Protein AF-A0A958N6Y7-F1 (afdb_monomer)

pLDDT: mean 94.94, std 5.71, range [60.53, 98.88]

Foldseek 3Di:
DDDQVLVVLPDPDDAAAFDDLVVQLVVVPDDPLAQPLCCLPVPVVSSLVSQLVRVVVPHQEDEFSCAQLFQLSCVVRVHSVCSLVSLLSSLVSNCVSCDSRHFYELEYEFSPADEPPVGDHHLVNLLVRLLVSLVSCVVSPGQAYEYEAAQDVSSVLSNLVSNCVVPLPRAYEYEYEDDLVCHGPVGHHPVNVVVSCVVSVHSHYYYDDDDDPVSRVD

Solvent-accessible surface area (backbone atoms only — not comparable to full-atom values): 12016 Å² total; per-residue (Å²): 118,65,73,61,65,76,62,61,75,67,51,92,70,90,81,47,61,46,78,62,64,68,60,56,43,37,78,73,72,52,65,89,89,55,67,74,29,50,29,34,66,78,40,42,63,64,53,44,53,55,55,44,52,32,46,75,73,60,25,48,32,42,64,24,55,23,45,62,62,34,58,66,41,26,49,77,70,74,44,50,88,44,44,64,58,23,50,53,34,15,45,52,47,37,47,64,66,36,46,63,73,31,44,32,28,38,32,39,38,61,58,86,73,49,52,55,92,84,32,90,41,45,66,68,59,55,24,51,49,38,34,55,53,47,53,52,34,60,76,70,60,48,65,28,40,29,40,39,51,32,41,48,67,70,60,49,50,36,42,52,49,30,41,48,73,77,46,68,82,60,46,32,33,44,23,32,22,39,47,92,83,61,22,20,89,71,67,45,46,61,65,61,51,51,55,53,38,60,76,66,69,50,74,41,78,54,75,35,72,79,46,57,73,75,59,77,74,110

Radius of gyration: 16.54 Å; Cα contacts (8 Å, |Δi|>4): 381; chains: 1; bounding box: 39×41×39 Å

Structure (mmCIF, N/CA/C/O backbone):
data_AF-A0A958N6Y7-F1
#
_entry.id   AF-A0A958N6Y7-F1
#
loop_
_atom_site.group_PDB
_atom_site.id
_atom_site.type_symbol
_atom_site.label_atom_id
_atom_site.label_alt_id
_atom_site.label_comp_id
_atom_site.label_asym_id
_atom_site.label_entity_id
_atom_site.label_seq_id
_atom_site.pdbx_PDB_ins_code
_atom_site.Cartn_x
_atom_site.Cartn_y
_atom_site.Cartn_z
_atom_site.occupancy
_atom_site.B_iso_or_equiv
_atom_site.auth_seq_id
_atom_site.auth_comp_id
_atom_site.auth_asym_id
_atom_site.auth_atom_id
_atom_site.pdbx_PDB_model_num
ATOM 1 N N . MET A 1 1 ? -12.122 0.519 21.619 1.00 63.69 1 MET A N 1
ATOM 2 C CA . MET A 1 1 ? -10.660 0.329 21.607 1.00 63.69 1 MET A CA 1
ATOM 3 C C . MET A 1 1 ? -10.391 -0.885 20.746 1.00 63.69 1 MET A C 1
ATOM 5 O O . MET A 1 1 ? -10.918 -1.948 21.065 1.00 63.69 1 MET A O 1
ATOM 9 N N . LYS A 1 2 ? -9.673 -0.702 19.636 1.00 81.44 2 LYS A N 1
ATOM 10 C CA . LYS A 1 2 ? -9.264 -1.794 18.750 1.00 81.44 2 LYS A CA 1
ATOM 11 C C . LYS A 1 2 ? -8.422 -2.822 19.511 1.00 81.44 2 LYS A C 1
ATOM 13 O O . LYS A 1 2 ? -7.614 -2.452 20.363 1.00 81.44 2 LYS A O 1
ATOM 18 N N . ILE A 1 3 ? -8.677 -4.103 19.259 1.00 89.31 3 ILE A N 1
ATOM 19 C CA . ILE A 1 3 ? -7.867 -5.191 19.813 1.00 89.31 3 ILE A CA 1
ATOM 20 C C . ILE A 1 3 ? -6.551 -5.302 19.028 1.00 89.31 3 ILE A C 1
ATOM 22 O O . ILE A 1 3 ? -6.301 -4.545 18.094 1.00 89.31 3 ILE A O 1
ATOM 26 N N . ASP A 1 4 ? -5.688 -6.233 19.421 1.00 92.69 4 ASP A N 1
ATOM 27 C CA . ASP A 1 4 ? -4.489 -6.546 18.646 1.00 92.69 4 ASP A CA 1
ATOM 28 C C . ASP A 1 4 ? -4.857 -7.005 17.221 1.00 92.69 4 ASP A C 1
ATOM 30 O O . ASP A 1 4 ? -5.718 -7.873 17.051 1.00 92.69 4 ASP A O 1
ATOM 34 N N . LEU A 1 5 ? -4.199 -6.434 16.204 1.00 94.69 5 LEU A N 1
ATOM 35 C CA . LEU A 1 5 ? -4.534 -6.694 14.802 1.00 94.69 5 LEU A CA 1
ATOM 36 C C . LEU A 1 5 ? -4.323 -8.165 14.423 1.00 94.69 5 LEU A C 1
ATOM 38 O O . LEU A 1 5 ? -5.157 -8.728 13.718 1.00 94.69 5 LEU A O 1
ATOM 42 N N . LYS A 1 6 ? -3.260 -8.814 14.916 1.00 93.38 6 LYS A N 1
ATOM 43 C CA . LYS A 1 6 ? -2.994 -10.228 14.603 1.00 93.38 6 LYS A CA 1
ATOM 44 C C . LYS A 1 6 ? -4.081 -11.140 15.166 1.00 93.38 6 LYS A C 1
ATOM 46 O O . LYS A 1 6 ? -4.466 -12.099 14.509 1.00 93.38 6 LYS A O 1
ATOM 51 N N . LYS A 1 7 ? -4.638 -10.813 16.335 1.00 94.19 7 LYS A N 1
ATOM 52 C CA . LYS A 1 7 ? -5.832 -11.500 16.858 1.00 94.19 7 LYS A CA 1
ATOM 53 C C . LYS A 1 7 ? -7.084 -11.189 16.046 1.00 94.19 7 LYS A C 1
ATOM 55 O O . LYS A 1 7 ? -7.888 -12.082 15.810 1.00 94.19 7 LYS A O 1
ATOM 60 N N . PHE A 1 8 ? -7.256 -9.938 15.624 1.00 95.69 8 PHE A N 1
ATOM 61 C CA . PHE A 1 8 ? -8.424 -9.516 14.855 1.00 95.69 8 PHE A CA 1
ATOM 62 C C . PHE A 1 8 ? -8.531 -10.238 13.508 1.00 95.69 8 PHE A C 1
ATOM 64 O O . PHE A 1 8 ? -9.615 -10.675 13.146 1.00 95.69 8 PHE A O 1
ATOM 71 N N . ILE A 1 9 ? -7.426 -10.418 12.782 1.00 95.62 9 ILE A N 1
ATOM 72 C CA . ILE A 1 9 ? -7.432 -11.107 11.476 1.00 95.62 9 ILE A CA 1
ATOM 73 C C . ILE A 1 9 ? -7.583 -12.632 11.568 1.00 95.62 9 ILE A C 1
ATOM 75 O O . ILE A 1 9 ? -7.777 -13.275 10.544 1.00 95.62 9 ILE A O 1
ATOM 79 N N . GLN A 1 10 ? -7.484 -13.211 12.768 1.00 94.00 10 GLN A N 1
ATOM 80 C CA . GLN A 1 10 ? -7.621 -14.653 13.011 1.00 94.00 10 GLN A CA 1
ATOM 81 C C . GLN A 1 10 ? -9.036 -15.070 13.434 1.00 94.00 10 GLN A C 1
ATOM 83 O O . GLN A 1 10 ? -9.255 -16.238 13.747 1.00 94.00 10 GLN A O 1
ATOM 88 N N . GLN A 1 11 ? -9.981 -14.132 13.504 1.00 93.19 11 GLN A N 1
ATOM 89 C CA . GLN A 1 11 ? -11.370 -14.457 13.820 1.00 93.19 11 GLN A CA 1
ATOM 90 C C . GLN A 1 11 ? -12.051 -15.208 12.665 1.00 93.19 11 GLN A C 1
ATOM 92 O O . GLN A 1 11 ? -11.652 -15.074 11.510 1.00 93.19 11 GLN A O 1
ATOM 97 N N . ASP A 1 12 ? -13.110 -15.952 12.983 1.00 92.19 12 ASP A N 1
ATOM 98 C CA . ASP A 1 12 ? -13.862 -16.734 11.992 1.00 92.19 12 ASP A CA 1
ATOM 99 C C . ASP A 1 12 ? -14.811 -15.873 11.135 1.00 92.19 12 ASP A C 1
ATOM 101 O O . ASP A 1 12 ? -15.192 -16.267 10.031 1.00 92.19 12 ASP A O 1
ATOM 105 N N . ASP A 1 13 ? -15.206 -14.697 11.635 1.00 93.56 13 ASP A N 1
ATOM 106 C CA . ASP A 1 13 ? -16.131 -13.805 10.938 1.00 93.56 13 ASP A CA 1
ATOM 107 C C . ASP A 1 13 ? -15.454 -13.090 9.751 1.00 93.56 13 ASP A C 1
ATOM 109 O O . ASP A 1 13 ? -14.338 -12.573 9.890 1.00 93.56 13 ASP A O 1
ATOM 113 N N . PRO A 1 14 ? -16.125 -12.978 8.585 1.00 93.81 14 PRO A N 1
ATOM 114 C CA . PRO A 1 14 ? -15.600 -12.225 7.453 1.00 93.81 14 PRO A CA 1
ATOM 115 C C . PRO A 1 14 ? -15.326 -10.761 7.807 1.00 93.81 14 PRO A C 1
ATOM 117 O O . PRO A 1 14 ? -16.200 -10.045 8.301 1.00 93.81 14 PRO A O 1
ATOM 120 N N . ILE A 1 15 ? -14.125 -10.290 7.472 1.00 95.44 15 ILE A N 1
ATOM 121 C CA . ILE A 1 15 ? -13.708 -8.907 7.706 1.00 95.44 15 ILE A CA 1
ATOM 122 C C . ILE A 1 15 ? -13.831 -8.106 6.411 1.00 95.44 15 ILE A C 1
ATOM 124 O O . ILE A 1 15 ? -13.299 -8.486 5.369 1.00 95.44 15 ILE A O 1
ATOM 128 N N . VAL A 1 16 ? -14.501 -6.958 6.484 1.00 95.12 16 VAL A N 1
ATOM 129 C CA . VAL A 1 16 ? -14.723 -6.077 5.332 1.00 95.12 16 VAL A CA 1
ATOM 130 C C . VAL A 1 16 ? -13.683 -4.956 5.320 1.00 95.12 16 VAL A C 1
ATOM 132 O O . VAL A 1 16 ? -13.549 -4.220 6.297 1.00 95.12 16 VAL A O 1
ATOM 135 N N . ALA A 1 17 ? -12.953 -4.802 4.216 1.00 95.38 17 ALA A N 1
ATOM 136 C CA . ALA A 1 17 ? -12.080 -3.652 3.968 1.00 95.38 17 ALA A CA 1
ATOM 137 C C . ALA A 1 17 ? -12.818 -2.540 3.196 1.00 95.38 17 ALA A C 1
ATOM 139 O O . ALA A 1 17 ? -13.904 -2.754 2.658 1.00 95.38 17 ALA A O 1
ATOM 140 N N . ASP A 1 18 ? -12.231 -1.347 3.131 1.00 95.56 18 ASP A N 1
ATOM 141 C CA . ASP A 1 18 ? -12.735 -0.253 2.301 1.00 95.56 18 ASP A CA 1
ATOM 142 C C . ASP A 1 18 ? -12.615 -0.528 0.788 1.00 95.56 18 ASP A C 1
ATOM 144 O O . ASP A 1 18 ? -11.907 -1.427 0.325 1.00 95.56 18 ASP A O 1
ATOM 148 N N . GLY A 1 19 ? -13.322 0.274 -0.010 1.00 92.81 19 GLY A N 1
ATOM 149 C CA . GLY A 1 19 ? -13.370 0.137 -1.465 1.00 92.81 19 GLY A CA 1
ATOM 150 C C . GLY A 1 19 ? -12.259 0.889 -2.206 1.00 92.81 19 GLY A C 1
ATOM 151 O O . GLY A 1 19 ? -11.161 1.119 -1.691 1.00 92.81 19 GLY A O 1
ATOM 152 N N . GLY A 1 20 ? -12.546 1.257 -3.457 1.00 91.81 20 GLY A N 1
ATOM 153 C CA . GLY A 1 20 ? -11.646 2.041 -4.300 1.00 91.81 20 GLY A CA 1
ATOM 154 C C . GLY A 1 20 ? -11.686 3.530 -3.951 1.00 91.81 20 GLY A C 1
ATOM 155 O O . GLY A 1 20 ? -12.693 4.201 -4.184 1.00 91.81 20 GLY A O 1
ATOM 156 N N . LEU A 1 21 ? -10.584 4.060 -3.413 1.00 92.56 21 LEU A N 1
ATOM 157 C CA . LEU A 1 21 ? -10.437 5.497 -3.144 1.00 92.56 21 LEU A CA 1
ATOM 158 C C . LEU A 1 21 ? -10.417 6.315 -4.439 1.00 92.56 21 LEU A C 1
ATOM 160 O O . LEU A 1 21 ? -11.157 7.284 -4.562 1.00 92.56 21 LEU A O 1
ATOM 164 N N . VAL A 1 22 ? -9.616 5.895 -5.423 1.00 91.12 22 VAL A N 1
ATOM 165 C CA . VAL A 1 22 ? -9.454 6.617 -6.698 1.00 91.12 22 VAL A CA 1
ATOM 166 C C . VAL A 1 22 ? -10.766 6.688 -7.478 1.00 91.12 22 VAL A C 1
ATOM 168 O O . VAL A 1 22 ? -11.127 7.758 -7.954 1.00 91.12 22 VAL A O 1
ATOM 171 N N . THR A 1 23 ? -11.516 5.588 -7.563 1.00 92.06 23 THR A N 1
ATOM 172 C CA . THR A 1 23 ? -12.835 5.566 -8.217 1.00 92.06 23 THR A CA 1
ATOM 173 C C . THR A 1 23 ? -13.836 6.475 -7.507 1.00 92.06 23 THR A C 1
ATOM 175 O O . THR A 1 23 ? -14.501 7.267 -8.161 1.00 92.06 23 THR A O 1
ATOM 178 N N . ALA A 1 24 ? -13.882 6.456 -6.172 1.00 95.06 24 ALA A N 1
ATOM 179 C CA . ALA A 1 24 ? -14.777 7.333 -5.415 1.00 95.06 24 ALA A CA 1
ATOM 180 C C . ALA A 1 24 ? -14.398 8.825 -5.528 1.00 95.06 24 ALA A C 1
ATOM 182 O O . ALA A 1 24 ? -15.269 9.693 -5.523 1.00 95.06 24 ALA A O 1
ATOM 183 N N . LEU A 1 25 ? -13.104 9.141 -5.639 1.00 95.19 25 LEU A N 1
ATOM 184 C CA . LEU A 1 25 ? -12.628 10.498 -5.924 1.00 95.19 25 LEU A CA 1
ATOM 185 C C . LEU A 1 25 ? -12.962 10.906 -7.365 1.00 95.19 25 LEU A C 1
ATOM 187 O O . LEU A 1 25 ? -13.358 12.046 -7.605 1.00 95.19 25 LEU A O 1
ATOM 191 N N . TYR A 1 26 ? -12.862 9.981 -8.317 1.00 94.50 26 TYR A N 1
ATOM 192 C CA . TYR A 1 26 ? -13.270 10.229 -9.695 1.00 94.50 26 TYR A CA 1
ATOM 193 C C . TYR A 1 26 ? -14.756 10.589 -9.794 1.00 94.50 26 TYR A C 1
ATOM 195 O O . TYR A 1 26 ? -15.102 11.609 -10.390 1.00 94.50 26 TYR A O 1
ATOM 203 N N . ASP A 1 27 ? -15.622 9.843 -9.106 1.00 93.38 27 ASP A N 1
ATOM 204 C CA . ASP A 1 27 ? -17.065 10.115 -9.045 1.00 93.38 27 ASP A CA 1
ATOM 205 C C . ASP A 1 27 ? -17.397 11.476 -8.404 1.00 93.38 27 ASP A C 1
ATOM 207 O O . ASP A 1 27 ? -18.450 12.059 -8.665 1.00 93.38 27 ASP A O 1
ATOM 211 N N . LYS A 1 28 ? -16.482 12.024 -7.592 1.00 91.50 28 LYS A N 1
ATOM 212 C CA . LYS A 1 28 ? -16.566 13.375 -7.011 1.00 91.50 28 LYS A CA 1
ATOM 213 C C . LYS A 1 28 ? -16.048 14.484 -7.940 1.00 91.50 28 LYS A C 1
ATOM 215 O O . LYS A 1 28 ? -16.062 15.649 -7.549 1.00 91.50 28 LYS A O 1
ATOM 220 N N . GLY A 1 29 ? -15.626 14.155 -9.162 1.00 93.12 29 GLY A N 1
ATOM 221 C CA . GLY A 1 29 ? -15.219 15.122 -10.186 1.00 93.12 29 GLY A CA 1
ATOM 222 C C . GLY A 1 29 ? -13.714 15.382 -10.277 1.00 93.12 29 GLY A C 1
ATOM 223 O O . GLY A 1 29 ? -13.311 16.370 -10.894 1.00 93.12 29 GLY A O 1
ATOM 224 N N . TYR A 1 30 ? -12.872 14.525 -9.691 1.00 92.12 30 TYR A N 1
ATOM 225 C CA . TYR A 1 30 ? -11.424 14.569 -9.914 1.00 92.12 30 TYR A CA 1
ATOM 226 C C . TYR A 1 30 ? -11.025 13.692 -11.100 1.00 92.12 30 TYR A C 1
ATOM 228 O O . TYR A 1 30 ? -11.425 12.540 -11.199 1.00 92.12 30 TYR A O 1
ATOM 236 N N . TYR A 1 31 ? -10.191 14.211 -11.995 1.00 89.44 31 TYR A N 1
ATOM 237 C CA . TYR A 1 31 ? -9.834 13.510 -13.228 1.00 89.44 31 TYR A CA 1
ATOM 238 C C . TYR A 1 31 ? -8.389 13.000 -13.211 1.00 89.44 31 TYR A C 1
ATOM 240 O O . TYR A 1 31 ? -7.545 13.458 -12.444 1.00 89.44 31 TYR A O 1
ATOM 248 N N . ILE A 1 32 ? -8.103 12.050 -14.103 1.00 85.12 32 ILE A N 1
ATOM 249 C CA . ILE A 1 32 ? -6.830 11.312 -14.210 1.00 85.12 32 ILE A CA 1
ATOM 250 C C . ILE A 1 32 ? -5.638 12.141 -14.723 1.00 85.12 32 ILE A C 1
ATOM 252 O O . ILE A 1 32 ? -4.578 11.594 -15.009 1.00 85.12 32 ILE A O 1
ATOM 256 N N . ASN A 1 33 ? -5.796 13.455 -14.879 1.00 85.06 33 ASN A N 1
ATOM 257 C CA . ASN A 1 33 ? -4.744 14.357 -15.350 1.00 85.06 33 ASN A CA 1
ATOM 258 C C . ASN A 1 33 ? -3.769 14.791 -14.239 1.00 85.06 33 ASN A C 1
ATOM 260 O O . ASN A 1 33 ? -2.860 15.572 -14.509 1.00 85.06 33 ASN A O 1
ATOM 264 N N . ARG A 1 34 ? -3.965 14.312 -13.007 1.00 84.19 34 ARG A N 1
ATOM 265 C CA . ARG A 1 34 ? -3.125 14.585 -11.835 1.00 84.19 34 ARG A CA 1
ATOM 266 C C . ARG A 1 34 ? -3.014 13.352 -10.942 1.00 84.19 34 ARG A C 1
ATOM 268 O O . ARG A 1 34 ? -3.758 12.389 -11.124 1.00 84.19 34 ARG A O 1
ATOM 275 N N . SER A 1 35 ? -2.095 13.378 -9.980 1.00 92.56 35 SER A N 1
ATOM 276 C CA . SER A 1 35 ? -2.018 12.328 -8.958 1.00 92.56 35 SER A CA 1
ATOM 277 C C . SER A 1 35 ? -3.186 12.481 -7.986 1.00 92.56 35 SER A C 1
ATOM 279 O O . SER A 1 35 ? -3.398 13.556 -7.435 1.00 92.56 35 SER A O 1
ATOM 281 N N . PHE A 1 36 ? -3.943 11.410 -7.747 1.00 95.44 36 PHE A N 1
ATOM 282 C CA . PHE A 1 36 ? -5.012 11.432 -6.739 1.00 95.44 36 PHE A CA 1
ATOM 283 C C . PHE A 1 36 ? -4.450 11.473 -5.316 1.00 95.44 36 PHE A C 1
ATOM 285 O O . PHE A 1 36 ? -5.112 11.945 -4.396 1.00 95.44 36 PHE A O 1
ATOM 292 N N . GLU A 1 37 ? -3.221 11.007 -5.122 1.00 97.31 37 GLU A N 1
ATOM 293 C CA . GLU A 1 37 ? -2.526 11.019 -3.841 1.00 97.31 37 GLU A CA 1
ATOM 294 C C . GLU A 1 37 ? -2.205 12.455 -3.389 1.00 97.31 37 GLU A C 1
ATOM 296 O O . GLU A 1 37 ? -2.268 12.757 -2.197 1.00 97.31 37 GLU A O 1
ATOM 301 N N . GLU A 1 38 ? -1.989 13.387 -4.331 1.00 96.75 38 GLU A N 1
ATOM 302 C CA . GLU A 1 38 ? -1.796 14.818 -4.037 1.00 96.75 38 GLU A CA 1
ATOM 303 C C . GLU A 1 38 ? -3.002 15.447 -3.314 1.00 96.75 38 GLU A C 1
ATOM 305 O O . GLU A 1 38 ? -2.870 16.473 -2.637 1.00 96.75 38 GLU A O 1
ATOM 310 N N . LEU A 1 39 ? -4.189 14.838 -3.429 1.00 97.31 39 LEU A N 1
ATOM 311 C CA . LEU A 1 39 ? -5.410 15.323 -2.787 1.00 97.31 39 LEU A CA 1
ATOM 312 C C . LEU A 1 39 ? -5.330 15.267 -1.272 1.00 97.31 39 LEU A C 1
ATOM 314 O O . LEU A 1 39 ? -5.935 16.097 -0.607 1.00 97.31 39 LEU A O 1
ATOM 318 N N . SER A 1 40 ? -4.519 14.373 -0.711 1.00 98.12 40 SER A N 1
ATOM 319 C CA . SER A 1 40 ? -4.293 14.344 0.734 1.00 98.12 40 SER A CA 1
ATOM 320 C C . SER A 1 40 ? -3.676 15.647 1.257 1.00 98.12 40 SER A C 1
ATOM 322 O O . SER A 1 40 ? -3.826 15.960 2.435 1.00 98.12 40 SER A O 1
ATOM 324 N N . VAL A 1 41 ? -3.010 16.420 0.391 1.00 98.12 41 VAL A N 1
ATOM 325 C CA . VAL A 1 41 ? -2.429 17.732 0.711 1.00 98.12 41 VAL A CA 1
ATOM 326 C C . VAL A 1 41 ? -3.293 18.872 0.168 1.00 98.12 41 VAL A C 1
ATOM 328 O O . VAL A 1 41 ? -3.557 19.837 0.881 1.00 98.12 41 VAL A O 1
ATOM 331 N N . THR A 1 42 ? -3.726 18.776 -1.090 1.00 96.88 42 THR A N 1
ATOM 332 C CA . THR A 1 42 ? -4.384 19.882 -1.808 1.00 96.88 42 THR A CA 1
ATOM 333 C C . THR A 1 42 ? -5.884 19.985 -1.542 1.00 96.88 42 THR A C 1
ATOM 335 O O . THR A 1 42 ? -6.423 21.089 -1.553 1.00 96.88 42 THR A O 1
ATOM 338 N N . ASP A 1 43 ? -6.554 18.862 -1.277 1.00 97.12 43 ASP A N 1
ATOM 339 C CA . ASP A 1 43 ? -7.977 18.801 -0.936 1.00 97.12 43 ASP A CA 1
ATOM 340 C C . ASP A 1 43 ? -8.263 17.673 0.079 1.00 97.12 43 ASP A C 1
ATOM 342 O O . ASP A 1 43 ? -8.913 16.662 -0.222 1.00 97.12 43 ASP A O 1
ATOM 346 N N . PRO A 1 44 ? -7.747 17.809 1.314 1.00 97.94 44 PRO A N 1
ATOM 347 C CA . PRO A 1 44 ? -7.844 16.762 2.328 1.00 97.94 44 PRO A CA 1
ATOM 348 C C . PRO A 1 44 ? -9.290 16.447 2.732 1.00 97.94 44 PRO A C 1
ATOM 350 O O . PRO A 1 44 ? -9.555 15.372 3.275 1.00 97.94 44 PRO A O 1
ATOM 353 N N . GLN A 1 45 ? -10.232 17.370 2.503 1.00 97.88 45 GLN A N 1
ATOM 354 C CA . GLN A 1 45 ? -11.643 17.146 2.813 1.00 97.88 45 GLN A CA 1
ATOM 355 C C . GLN A 1 45 ? -12.252 16.098 1.885 1.00 97.88 45 GLN A C 1
ATOM 357 O O . GLN A 1 45 ? -12.940 15.202 2.370 1.00 97.88 45 GLN A O 1
ATOM 362 N N . ALA A 1 46 ? -11.933 16.124 0.591 1.00 97.12 46 ALA A N 1
ATOM 363 C CA . ALA A 1 46 ? -12.431 15.122 -0.344 1.00 97.12 46 ALA A CA 1
ATOM 364 C C . ALA A 1 46 ? -11.972 13.699 0.003 1.00 97.12 46 ALA A C 1
ATOM 366 O O . ALA A 1 46 ? -12.789 12.776 0.046 1.00 97.12 46 ALA A O 1
ATOM 367 N N . VAL A 1 47 ? -10.683 13.525 0.318 1.00 98.00 47 VAL A N 1
ATOM 368 C CA . VAL A 1 47 ? -10.129 12.227 0.745 1.00 98.00 47 VAL A CA 1
ATOM 369 C C . VAL A 1 47 ? -10.799 11.763 2.038 1.00 98.00 47 VAL A C 1
ATOM 371 O O . VAL A 1 47 ? -11.254 10.625 2.139 1.00 98.00 47 VAL A O 1
ATOM 374 N N . ARG A 1 48 ? -10.938 12.669 3.012 1.00 98.12 48 ARG A N 1
ATOM 375 C CA . ARG A 1 48 ? -11.602 12.399 4.290 1.00 98.12 48 ARG A CA 1
ATOM 376 C C . ARG A 1 48 ? -13.054 11.970 4.117 1.00 98.12 48 ARG A C 1
ATOM 378 O O . ARG A 1 48 ? -13.491 11.059 4.813 1.00 98.12 48 ARG A O 1
ATOM 385 N N . GLU A 1 49 ? -13.813 12.619 3.241 1.00 97.88 49 GLU A N 1
ATOM 386 C CA . GLU A 1 49 ? -15.208 12.260 2.973 1.00 97.88 49 GLU A CA 1
ATOM 387 C C . GLU A 1 49 ? -15.334 10.849 2.399 1.00 97.88 49 GLU A C 1
ATOM 389 O O . GLU A 1 49 ? -16.198 10.093 2.843 1.00 97.88 49 GLU A O 1
ATOM 394 N N . VAL A 1 50 ? -14.454 10.476 1.464 1.00 97.94 50 VAL A N 1
ATOM 395 C CA . VAL A 1 50 ? -14.407 9.119 0.897 1.00 97.94 50 VAL A CA 1
ATOM 396 C C . VAL A 1 50 ? -14.036 8.090 1.967 1.00 97.94 50 VAL A C 1
ATOM 398 O O . VAL A 1 50 ? -14.727 7.090 2.129 1.00 97.94 50 VAL A O 1
ATOM 401 N N . SER A 1 51 ? -12.993 8.329 2.764 1.00 97.75 51 SER A N 1
ATOM 402 C CA . SER A 1 51 ? -12.637 7.404 3.849 1.00 97.75 51 SER A CA 1
ATOM 403 C C . SER A 1 51 ? -13.755 7.288 4.896 1.00 97.75 51 SER A C 1
ATOM 405 O O . SER A 1 51 ? -14.033 6.195 5.392 1.00 97.75 51 SER A O 1
ATOM 407 N N . LYS A 1 52 ? -14.442 8.396 5.221 1.00 97.88 52 LYS A N 1
ATOM 408 C CA . LYS A 1 52 ? -15.583 8.396 6.150 1.00 97.88 52 LYS A CA 1
ATOM 409 C C . LYS A 1 52 ? -16.760 7.596 5.611 1.00 97.88 52 LYS A C 1
ATOM 411 O O . LYS A 1 52 ? -17.411 6.918 6.403 1.00 97.88 52 LYS A O 1
ATOM 416 N N . SER A 1 53 ? -17.045 7.664 4.309 1.00 97.88 53 SER A N 1
ATOM 417 C CA . SER A 1 53 ? -18.146 6.895 3.726 1.00 97.88 53 SER A CA 1
ATOM 418 C C . SER A 1 53 ? -17.881 5.391 3.813 1.00 97.88 53 SER A C 1
ATOM 420 O O . SER A 1 53 ? -18.785 4.651 4.192 1.00 97.88 53 SER A O 1
ATOM 422 N N . TYR A 1 54 ? -16.642 4.941 3.586 1.00 98.12 54 TYR A N 1
ATOM 423 C CA . TYR A 1 54 ? -16.275 3.533 3.768 1.00 98.12 54 TYR A CA 1
ATOM 424 C C . TYR A 1 54 ? -16.345 3.081 5.227 1.00 98.12 54 TYR A C 1
ATOM 426 O O . TYR A 1 54 ? -16.904 2.021 5.508 1.00 98.12 54 TYR A O 1
ATOM 434 N N . LYS A 1 55 ? -15.865 3.900 6.172 1.00 97.19 55 LYS A N 1
ATOM 435 C CA . LYS A 1 55 ? -16.037 3.616 7.604 1.00 97.19 55 LYS A CA 1
ATOM 436 C C . LYS A 1 55 ? -17.520 3.502 7.977 1.00 97.19 55 LYS A C 1
ATOM 438 O O . LYS A 1 55 ? -17.911 2.552 8.645 1.00 97.19 55 LYS A O 1
ATOM 443 N N . ALA A 1 56 ? -18.355 4.435 7.517 1.00 97.19 56 ALA A N 1
ATOM 444 C CA . ALA A 1 56 ? -19.798 4.415 7.769 1.00 97.19 56 ALA A CA 1
ATOM 445 C C . ALA A 1 56 ? -20.504 3.205 7.131 1.00 97.19 56 ALA A C 1
ATOM 447 O O . ALA A 1 56 ? -21.521 2.753 7.651 1.00 97.19 56 ALA A O 1
ATOM 448 N N . ALA A 1 57 ? -19.956 2.661 6.041 1.00 97.44 57 ALA A N 1
ATOM 449 C CA . ALA A 1 57 ? -20.432 1.437 5.402 1.00 97.44 57 ALA A CA 1
ATOM 450 C C . ALA A 1 57 ? -20.000 0.144 6.127 1.00 97.44 57 ALA A C 1
ATOM 452 O O . ALA A 1 57 ? -20.398 -0.939 5.705 1.00 97.44 57 ALA A O 1
ATOM 453 N N . GLY A 1 58 ? -19.215 0.238 7.208 1.00 96.25 58 GLY A N 1
ATOM 454 C CA . GLY A 1 58 ? -18.798 -0.907 8.025 1.00 96.25 58 GLY A CA 1
ATOM 455 C C . GLY A 1 58 ? -17.396 -1.444 7.724 1.00 96.25 58 GLY A C 1
ATOM 456 O O . GLY A 1 58 ? -17.070 -2.549 8.155 1.00 96.25 58 GLY A O 1
ATOM 457 N N . ALA A 1 59 ? -16.556 -0.696 7.001 1.00 97.44 59 ALA A N 1
ATOM 458 C CA . ALA A 1 59 ? -15.174 -1.107 6.763 1.00 97.44 59 ALA A CA 1
ATOM 459 C C . ALA A 1 59 ? -14.384 -1.197 8.082 1.00 97.44 59 ALA A C 1
ATOM 461 O O . ALA A 1 59 ? -14.316 -0.237 8.845 1.00 97.44 59 ALA A O 1
ATOM 462 N N . SER A 1 60 ? -13.746 -2.343 8.317 1.00 97.06 60 SER A N 1
ATOM 463 C CA . SER A 1 60 ? -12.824 -2.590 9.435 1.00 97.06 60 SER A CA 1
ATOM 464 C C . SER A 1 60 ? -11.393 -2.134 9.139 1.00 97.06 60 SER A C 1
ATOM 466 O O . SER A 1 60 ? -10.603 -1.936 10.062 1.00 97.06 60 SER A O 1
ATOM 468 N N . PHE A 1 61 ? -11.069 -1.953 7.857 1.00 97.81 61 PHE A N 1
ATOM 469 C CA . PHE A 1 61 ? -9.786 -1.452 7.376 1.00 97.81 61 PHE A CA 1
ATOM 470 C C . PHE A 1 61 ? -9.990 -0.223 6.498 1.00 97.81 61 PHE A C 1
ATOM 472 O O . PHE A 1 61 ? -10.821 -0.250 5.591 1.00 97.81 61 PHE A O 1
ATOM 479 N N . LEU A 1 62 ? -9.195 0.819 6.732 1.00 98.44 62 LEU A N 1
ATOM 480 C CA . LEU A 1 62 ? -9.070 1.970 5.843 1.00 98.44 62 LEU A CA 1
ATOM 481 C C . LEU A 1 62 ? -7.674 1.992 5.225 1.00 98.44 62 LEU A C 1
ATOM 483 O O . LEU A 1 62 ? -6.666 1.971 5.934 1.00 98.44 62 LEU A O 1
ATOM 487 N N . LYS A 1 63 ? -7.611 2.075 3.900 1.00 98.44 63 LYS A N 1
ATOM 488 C CA . LYS A 1 63 ? -6.367 2.257 3.155 1.00 98.44 63 LYS A CA 1
ATOM 489 C C . LYS A 1 63 ? -5.964 3.729 3.159 1.00 98.44 63 LYS A C 1
ATOM 491 O O . LYS A 1 63 ? -6.793 4.625 2.990 1.00 98.44 63 LYS A O 1
ATOM 496 N N . THR A 1 64 ? -4.671 3.998 3.312 1.00 98.75 64 THR A N 1
ATOM 497 C CA . THR A 1 64 ? -4.125 5.334 3.048 1.00 98.75 64 THR A CA 1
ATOM 498 C C . THR A 1 64 ? -4.234 5.665 1.555 1.00 98.75 64 THR A C 1
ATOM 500 O O . THR A 1 64 ? -4.079 4.797 0.696 1.00 98.75 64 THR A O 1
ATOM 503 N N . ASN A 1 65 ? -4.466 6.938 1.220 1.00 98.44 65 ASN A N 1
ATOM 504 C CA . ASN A 1 65 ? -4.506 7.424 -0.166 1.00 98.44 65 ASN A CA 1
ATOM 505 C C . ASN A 1 65 ? -3.089 7.533 -0.772 1.00 98.44 65 ASN A C 1
ATOM 507 O O . ASN A 1 65 ? -2.595 8.623 -1.042 1.00 98.44 65 ASN A O 1
ATOM 511 N N . THR A 1 66 ? -2.395 6.398 -0.893 1.00 98.50 66 THR A N 1
ATOM 512 C CA . THR A 1 66 ? -0.953 6.340 -1.200 1.00 98.50 66 THR A CA 1
ATOM 513 C C . THR A 1 66 ? -0.584 5.280 -2.233 1.00 98.50 66 THR A C 1
ATOM 515 O O . THR A 1 66 ? 0.599 5.020 -2.434 1.00 98.50 66 THR A O 1
ATOM 518 N N . PHE A 1 67 ? -1.564 4.682 -2.918 1.00 97.38 67 PHE A N 1
ATOM 519 C CA . PHE A 1 67 ? -1.328 3.592 -3.870 1.00 97.38 67 PHE A CA 1
ATOM 520 C C . PHE A 1 67 ? -0.279 3.948 -4.942 1.00 97.38 67 PHE A C 1
ATOM 522 O O . PHE A 1 67 ? 0.645 3.166 -5.165 1.00 97.38 67 PHE A O 1
ATOM 529 N N . ASN A 1 68 ? -0.355 5.136 -5.561 1.00 96.44 68 ASN A N 1
ATOM 530 C CA . ASN A 1 68 ? 0.683 5.626 -6.480 1.00 96.44 68 ASN A CA 1
ATOM 531 C C . ASN A 1 68 ? 1.673 6.612 -5.842 1.00 96.44 68 ASN A C 1
ATOM 533 O O . ASN A 1 68 ? 2.501 7.171 -6.561 1.00 96.44 68 ASN A O 1
ATOM 537 N N . ALA A 1 69 ? 1.659 6.803 -4.518 1.00 97.69 69 ALA A N 1
ATOM 538 C CA . ALA A 1 69 ? 2.608 7.668 -3.805 1.00 97.69 69 ALA A CA 1
ATOM 539 C C . ALA A 1 69 ? 3.971 6.976 -3.609 1.00 97.69 69 ALA A C 1
ATOM 541 O O . ALA A 1 69 ? 4.542 6.945 -2.520 1.00 97.69 69 ALA A O 1
ATOM 542 N N . VAL A 1 70 ? 4.490 6.393 -4.684 1.00 97.88 70 VAL A N 1
ATOM 543 C CA . VAL A 1 70 ? 5.830 5.818 -4.791 1.00 97.88 70 VAL A CA 1
ATOM 544 C C . VAL A 1 70 ? 6.662 6.728 -5.681 1.00 97.88 70 VAL A C 1
ATOM 546 O O . VAL A 1 70 ? 6.174 7.253 -6.686 1.00 97.88 70 VAL A O 1
ATOM 549 N N . LEU A 1 71 ? 7.924 6.938 -5.310 1.00 97.31 71 LEU A N 1
ATOM 550 C CA . LEU A 1 71 ? 8.746 7.994 -5.901 1.00 97.31 71 LEU A CA 1
ATOM 551 C C . LEU A 1 71 ? 8.829 7.936 -7.444 1.00 97.31 71 LEU A C 1
ATOM 553 O O . LEU A 1 71 ? 8.624 8.981 -8.064 1.00 97.31 71 LEU A O 1
ATOM 557 N N . PRO A 1 72 ? 9.006 6.770 -8.105 1.00 97.44 72 PRO A N 1
ATOM 558 C CA . PRO A 1 72 ? 9.035 6.717 -9.570 1.00 97.44 72 PRO A CA 1
ATOM 559 C C . PRO A 1 72 ? 7.747 7.202 -10.250 1.00 97.44 72 PRO A C 1
ATOM 561 O O . PRO A 1 72 ? 7.809 7.813 -11.318 1.00 97.44 72 PRO A O 1
ATOM 564 N N . LYS A 1 73 ? 6.575 6.969 -9.645 1.00 97.00 73 LYS A N 1
ATOM 565 C CA . LYS A 1 73 ? 5.296 7.459 -10.179 1.00 97.00 73 LYS A CA 1
ATOM 566 C C . LYS A 1 73 ? 5.152 8.964 -9.964 1.00 97.00 73 LYS A C 1
ATOM 568 O O . LYS A 1 73 ? 4.831 9.672 -10.913 1.00 97.00 73 LYS A O 1
ATOM 573 N N . LEU A 1 74 ? 5.514 9.476 -8.788 1.00 96.88 74 LEU A N 1
ATOM 574 C CA . LEU A 1 74 ? 5.478 10.920 -8.521 1.00 96.88 74 LEU A CA 1
ATOM 575 C C . LEU A 1 74 ? 6.453 11.721 -9.397 1.00 96.88 74 LEU A C 1
ATOM 577 O O . LEU A 1 74 ? 6.124 12.833 -9.804 1.00 96.88 74 LEU A O 1
ATOM 581 N N . ILE A 1 75 ? 7.605 11.142 -9.766 1.00 96.38 75 ILE A N 1
ATOM 582 C CA . ILE A 1 75 ? 8.506 11.715 -10.781 1.00 96.38 75 ILE A CA 1
ATOM 583 C C . ILE A 1 75 ? 7.776 11.857 -12.123 1.00 96.38 75 ILE A C 1
ATOM 585 O O . ILE A 1 75 ? 7.808 12.929 -12.723 1.00 96.38 75 ILE A O 1
ATOM 589 N N . LYS A 1 76 ? 7.078 10.808 -12.584 1.00 93.88 76 LYS A N 1
ATOM 590 C CA . LYS A 1 76 ? 6.294 10.850 -13.834 1.00 93.88 76 LYS A CA 1
ATOM 591 C C . LYS A 1 76 ? 5.148 11.865 -13.773 1.00 93.88 76 LYS A C 1
ATOM 593 O O . LYS A 1 76 ? 4.797 12.436 -14.800 1.00 93.88 76 LYS A O 1
ATOM 598 N N . ASN A 1 77 ? 4.588 12.105 -12.587 1.00 93.75 77 ASN A N 1
ATOM 599 C CA . ASN A 1 77 ? 3.571 13.130 -12.352 1.00 93.75 77 ASN A CA 1
ATOM 600 C C . ASN A 1 77 ? 4.141 14.548 -12.154 1.00 93.75 77 ASN A C 1
ATOM 602 O O . ASN A 1 77 ? 3.360 15.489 -12.058 1.00 93.75 77 ASN A O 1
ATOM 606 N N . GLY A 1 78 ? 5.467 14.720 -12.114 1.00 95.94 78 GLY A N 1
ATOM 607 C CA . GLY A 1 78 ? 6.111 16.029 -11.981 1.00 95.94 78 GLY A CA 1
ATOM 608 C C . GLY A 1 78 ? 6.079 16.632 -10.573 1.00 95.94 78 GLY A C 1
ATOM 609 O O . GLY A 1 78 ? 6.242 17.840 -10.454 1.00 95.94 78 GLY A O 1
ATOM 610 N N . ILE A 1 79 ? 5.873 15.814 -9.533 1.00 97.00 79 ILE A N 1
ATOM 611 C CA . ILE A 1 79 ? 5.791 16.246 -8.121 1.00 97.00 79 ILE A CA 1
ATOM 612 C C . ILE A 1 79 ? 6.620 15.370 -7.148 1.00 97.00 79 ILE A C 1
ATOM 614 O O . ILE A 1 79 ? 6.136 15.007 -6.070 1.00 97.00 79 ILE A O 1
ATOM 618 N N . PRO A 1 80 ? 7.859 14.957 -7.486 1.00 97.56 80 PRO A N 1
ATOM 619 C CA . PRO A 1 80 ? 8.654 14.072 -6.626 1.00 97.56 80 PRO A CA 1
ATOM 620 C C . PRO A 1 80 ? 8.960 14.659 -5.241 1.00 97.56 80 PRO A C 1
ATOM 622 O O . PRO A 1 80 ? 9.072 13.916 -4.268 1.00 97.56 80 PRO A O 1
ATOM 625 N N . GLU A 1 81 ? 9.068 15.981 -5.127 1.00 97.94 81 GLU A N 1
ATOM 626 C CA . GLU A 1 81 ? 9.312 16.697 -3.874 1.00 97.94 81 GLU A CA 1
ATOM 627 C C . GLU A 1 81 ? 8.131 16.632 -2.896 1.00 97.94 81 GLU A C 1
ATOM 629 O O . GLU A 1 81 ? 8.314 16.854 -1.702 1.00 97.94 81 GLU A O 1
ATOM 634 N N . GLN A 1 82 ? 6.931 16.286 -3.375 1.00 98.00 82 GLN A N 1
ATOM 635 C CA . GLN A 1 82 ? 5.746 16.110 -2.532 1.00 98.00 82 GLN A CA 1
ATOM 636 C C . GLN A 1 82 ? 5.639 14.711 -1.919 1.00 98.00 82 GLN A C 1
ATOM 638 O O . GLN A 1 82 ? 4.716 14.476 -1.143 1.00 98.00 82 GLN A O 1
ATOM 643 N N . HIS A 1 83 ? 6.554 13.783 -2.232 1.00 98.56 83 HIS A N 1
ATOM 644 C CA . HIS A 1 83 ? 6.478 12.379 -1.801 1.00 98.56 83 HIS A CA 1
ATOM 645 C C . HIS A 1 83 ? 6.226 12.227 -0.299 1.00 98.56 83 HIS A C 1
ATOM 647 O O . HIS A 1 83 ? 5.239 11.610 0.100 1.00 98.56 83 HIS A O 1
ATOM 653 N N .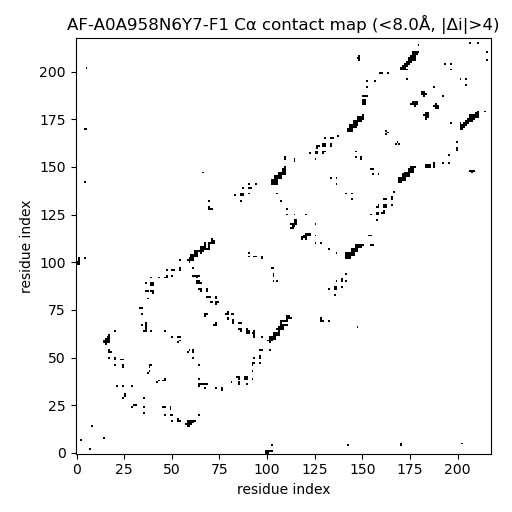 GLU A 1 84 ? 7.052 12.857 0.533 1.00 98.69 84 GLU A N 1
ATOM 654 C CA . GLU A 1 84 ? 6.901 12.775 1.986 1.00 98.69 84 GLU A CA 1
ATOM 655 C C . GLU A 1 84 ? 5.620 13.465 2.478 1.00 98.69 84 GLU A C 1
ATOM 657 O O . GLU A 1 84 ? 4.870 12.888 3.268 1.00 98.69 84 GLU A O 1
ATOM 662 N N . ASN A 1 85 ? 5.321 14.666 1.969 1.00 98.56 85 ASN A N 1
ATOM 663 C CA . ASN A 1 85 ? 4.123 15.422 2.350 1.00 98.56 85 ASN A CA 1
ATOM 664 C C . ASN A 1 85 ? 2.841 14.628 2.069 1.00 98.56 85 ASN A C 1
ATOM 666 O O . ASN A 1 85 ? 1.955 14.559 2.922 1.00 98.56 85 ASN A O 1
ATOM 670 N N . ILE A 1 86 ? 2.763 13.999 0.895 1.00 98.69 86 ILE A N 1
ATOM 671 C CA . ILE A 1 86 ? 1.633 13.172 0.469 1.00 98.69 86 ILE A CA 1
ATOM 672 C C . ILE A 1 86 ? 1.479 11.959 1.382 1.00 98.69 86 ILE A C 1
ATOM 674 O O . ILE A 1 86 ? 0.373 11.701 1.865 1.00 98.69 86 ILE A O 1
ATOM 678 N N . LEU A 1 87 ? 2.563 11.223 1.647 1.00 98.81 87 LEU A N 1
ATOM 679 C CA . LEU A 1 87 ? 2.515 10.032 2.496 1.00 98.81 87 LEU A CA 1
ATOM 680 C C . LEU A 1 87 ? 2.063 10.379 3.915 1.00 98.81 87 LEU A C 1
ATOM 682 O O . LEU A 1 87 ? 1.113 9.775 4.419 1.00 98.81 87 LEU A O 1
ATOM 686 N N . ARG A 1 88 ? 2.674 11.396 4.533 1.00 98.88 88 ARG A N 1
ATOM 687 C CA . ARG A 1 88 ? 2.327 11.824 5.894 1.00 98.88 88 ARG A CA 1
ATOM 688 C C . ARG A 1 88 ? 0.897 12.338 5.985 1.00 98.88 88 ARG A C 1
ATOM 690 O O . ARG A 1 88 ? 0.159 11.934 6.881 1.00 98.88 88 ARG A O 1
ATOM 697 N N . ALA A 1 89 ? 0.475 13.198 5.057 1.00 98.81 89 ALA A N 1
ATOM 698 C CA . ALA A 1 89 ? -0.887 13.724 5.047 1.00 98.81 89 ALA A CA 1
ATOM 699 C C . ALA A 1 89 ? -1.923 12.601 4.880 1.00 98.81 89 ALA A C 1
ATOM 701 O O . ALA A 1 89 ? -2.915 12.563 5.606 1.00 98.81 89 ALA A O 1
ATOM 702 N N . SER A 1 90 ? -1.657 11.640 3.992 1.00 98.81 90 SER A N 1
ATOM 703 C CA . SER A 1 90 ? -2.538 10.490 3.769 1.00 98.81 90 SER A CA 1
ATOM 704 C C . SER A 1 90 ? -2.657 9.594 5.001 1.00 98.81 90 SER A C 1
ATOM 706 O O . SER A 1 90 ? -3.763 9.171 5.336 1.00 98.81 90 SER A O 1
ATOM 708 N N . CYS A 1 91 ? -1.546 9.329 5.698 1.00 98.81 91 CYS A N 1
ATOM 709 C CA . CYS A 1 91 ? -1.558 8.557 6.942 1.00 98.81 91 CYS A CA 1
ATOM 710 C C . CYS A 1 91 ? -2.365 9.273 8.026 1.00 98.81 91 CYS A C 1
ATOM 712 O O . CYS A 1 91 ? -3.267 8.677 8.614 1.00 98.81 91 CYS A O 1
ATOM 714 N N . LYS A 1 92 ? -2.105 10.568 8.242 1.00 98.56 92 LYS A N 1
ATOM 715 C CA . LYS A 1 92 ? -2.817 11.382 9.239 1.00 98.56 92 LYS A CA 1
ATOM 716 C C . LYS A 1 92 ? -4.319 11.411 8.989 1.00 98.56 92 LYS A C 1
ATOM 718 O O . LYS A 1 92 ? -5.085 11.185 9.921 1.00 98.56 92 LYS A O 1
ATOM 723 N N . LEU A 1 93 ? -4.740 11.625 7.740 1.00 98.44 93 LEU A N 1
ATOM 724 C CA . LEU A 1 93 ? -6.156 11.616 7.366 1.00 98.44 93 LEU A CA 1
ATOM 725 C C . LEU A 1 93 ? -6.807 10.259 7.629 1.00 98.44 93 LEU A C 1
ATOM 727 O O . LEU A 1 93 ? -7.874 10.207 8.240 1.00 98.44 93 LEU A O 1
ATOM 731 N N . ALA A 1 94 ? -6.162 9.167 7.208 1.00 98.31 94 ALA A N 1
ATOM 732 C CA . ALA A 1 94 ? -6.686 7.826 7.432 1.00 98.31 94 ALA A CA 1
ATOM 733 C C . ALA A 1 94 ? -6.822 7.526 8.931 1.00 98.31 94 ALA A C 1
ATOM 735 O O . ALA A 1 94 ? -7.878 7.064 9.353 1.00 98.31 94 ALA A O 1
ATOM 736 N N . LYS A 1 95 ? -5.817 7.865 9.750 1.00 98.06 95 LYS A N 1
ATOM 737 C CA . LYS A 1 95 ? -5.870 7.682 11.211 1.00 98.06 95 LYS A CA 1
ATOM 738 C C . LYS A 1 95 ? -6.948 8.522 11.877 1.00 98.06 95 LYS A C 1
ATOM 740 O O . LYS A 1 95 ? -7.644 8.031 12.760 1.00 98.06 95 LYS A O 1
ATOM 745 N N . GLU A 1 96 ? -7.094 9.774 11.460 1.00 97.56 96 GLU A N 1
ATOM 746 C CA . GLU A 1 96 ? -8.110 10.668 12.010 1.00 97.56 96 GLU A CA 1
ATOM 747 C C . GLU A 1 96 ? -9.523 10.148 11.728 1.00 97.56 96 GLU A C 1
ATOM 749 O O . GLU A 1 96 ? -10.379 10.154 12.611 1.00 97.56 96 GLU A O 1
ATOM 754 N N . VAL A 1 97 ? -9.776 9.667 10.507 1.00 97.94 97 VAL A N 1
ATOM 755 C CA . VAL A 1 97 ? -11.067 9.063 10.155 1.00 97.94 97 VAL A CA 1
ATOM 756 C C . VAL A 1 97 ? -11.263 7.735 10.877 1.00 97.94 97 VAL A C 1
ATOM 758 O O . VAL A 1 97 ? -12.358 7.466 11.383 1.00 97.94 97 VAL A O 1
ATOM 761 N N . ALA A 1 98 ? -10.212 6.916 10.923 1.00 96.81 98 ALA A N 1
ATOM 762 C CA . ALA A 1 98 ? -10.257 5.600 11.522 1.00 96.81 98 ALA A CA 1
ATOM 763 C C . ALA A 1 98 ? -10.642 5.670 12.998 1.00 96.81 98 ALA A C 1
ATOM 765 O O . ALA A 1 98 ? -11.550 4.957 13.439 1.00 96.81 98 ALA A O 1
ATOM 766 N N . ASN A 1 99 ? -10.020 6.595 13.733 1.00 89.81 99 ASN A N 1
ATOM 767 C CA . ASN A 1 99 ? -10.070 6.636 15.190 1.00 89.81 99 ASN A CA 1
ATOM 768 C C . ASN A 1 99 ? -9.640 5.274 15.796 1.00 89.81 99 ASN A C 1
ATOM 770 O O . ASN A 1 99 ? -9.184 4.378 15.086 1.00 89.81 99 ASN A O 1
ATOM 774 N N . ASP A 1 100 ? -9.802 5.063 17.100 1.00 89.06 100 ASP A N 1
ATOM 775 C CA . ASP A 1 100 ? -9.501 3.773 17.753 1.00 89.06 100 ASP A CA 1
ATOM 776 C C . ASP A 1 100 ? -10.543 2.659 17.473 1.00 89.06 100 ASP A C 1
ATOM 778 O O . ASP A 1 100 ? -10.762 1.772 18.311 1.00 89.06 100 ASP A O 1
ATOM 782 N N . GLU A 1 101 ? -11.216 2.721 16.318 1.00 93.31 101 GLU A N 1
ATOM 783 C CA . GLU A 1 101 ? -12.352 1.868 15.934 1.00 93.31 101 GLU A CA 1
ATOM 784 C C . GLU A 1 101 ? -12.072 0.983 14.714 1.00 93.31 101 GLU A C 1
ATOM 786 O O . GLU A 1 101 ? -12.604 -0.121 14.647 1.00 93.31 101 GLU A O 1
ATOM 791 N N . VAL A 1 102 ? -11.248 1.439 13.766 1.00 96.44 102 VAL A N 1
ATOM 792 C CA . VAL A 1 102 ? -10.884 0.683 12.553 1.00 96.44 102 VAL A CA 1
ATOM 793 C C . VAL A 1 102 ? -9.372 0.750 12.342 1.00 96.44 102 VAL A C 1
ATOM 795 O O . VAL A 1 102 ? -8.708 1.654 12.851 1.00 96.44 102 VAL A O 1
ATOM 798 N N . TYR A 1 103 ? -8.812 -0.213 11.617 1.00 98.19 103 TYR A N 1
ATOM 799 C CA . TYR A 1 103 ? -7.370 -0.294 11.392 1.00 98.19 103 TYR A CA 1
ATOM 800 C C . TYR A 1 103 ? -6.959 0.466 10.130 1.00 98.19 103 TYR A C 1
ATOM 802 O O . TYR A 1 103 ? -7.706 0.517 9.150 1.00 98.19 103 TYR A O 1
ATOM 810 N N . VAL A 1 104 ? -5.755 1.032 10.132 1.00 98.50 104 VAL A N 1
ATOM 811 C CA . VAL A 1 104 ? -5.202 1.784 8.998 1.00 98.50 104 VAL A CA 1
ATOM 812 C C . VAL A 1 104 ? -4.110 0.990 8.295 1.00 98.50 104 VAL A C 1
ATOM 814 O O . VAL A 1 104 ? -3.119 0.605 8.913 1.00 98.50 104 VAL A O 1
ATOM 817 N N . LEU A 1 105 ? -4.270 0.803 6.984 1.00 98.69 105 LEU A N 1
ATOM 818 C CA . LEU A 1 105 ? -3.322 0.102 6.123 1.00 98.69 105 LEU A CA 1
ATOM 819 C C . LEU A 1 105 ? -2.501 1.105 5.301 1.00 98.69 105 LEU A C 1
ATOM 821 O O . LEU A 1 105 ? -3.029 1.758 4.393 1.00 98.69 105 LEU A O 1
ATOM 825 N N . GLY A 1 106 ? -1.200 1.194 5.588 1.00 98.69 106 GLY A N 1
ATOM 826 C CA . GLY A 1 106 ? -0.235 1.921 4.766 1.00 98.69 106 GLY A CA 1
ATOM 827 C C . GLY A 1 106 ? -0.111 1.251 3.402 1.00 98.69 106 GLY A C 1
ATOM 828 O O . GLY A 1 106 ? 0.483 0.182 3.283 1.00 98.69 106 GLY A O 1
ATOM 829 N N . THR A 1 107 ? -0.720 1.843 2.379 1.00 98.56 107 THR A N 1
ATOM 830 C CA . THR A 1 107 ? -0.920 1.194 1.078 1.00 98.56 107 THR A CA 1
ATOM 831 C C . THR A 1 107 ? 0.196 1.540 0.098 1.00 98.56 107 THR A C 1
ATOM 833 O O . THR A 1 107 ? 0.474 2.713 -0.155 1.00 98.56 107 THR A O 1
ATOM 836 N N . ILE A 1 108 ? 0.802 0.515 -0.491 1.00 98.62 108 ILE A N 1
ATOM 837 C CA . ILE A 1 108 ? 1.853 0.592 -1.506 1.00 98.62 108 ILE A CA 1
ATOM 838 C C . ILE A 1 108 ? 1.363 -0.159 -2.742 1.00 98.62 108 ILE A C 1
ATOM 840 O O . ILE A 1 108 ? 1.028 -1.341 -2.664 1.00 98.62 108 ILE A O 1
ATOM 844 N N . GLY A 1 109 ? 1.313 0.523 -3.884 1.00 97.75 109 GLY A N 1
ATOM 845 C CA . GLY A 1 109 ? 1.169 -0.119 -5.188 1.00 97.75 109 GLY A CA 1
ATOM 846 C C . GLY A 1 109 ? 2.527 -0.385 -5.851 1.00 97.75 109 GLY A C 1
ATOM 847 O O . GLY A 1 109 ? 3.565 0.028 -5.325 1.00 97.75 109 GLY A O 1
ATOM 848 N N . PRO A 1 110 ? 2.540 -1.003 -7.043 1.00 97.19 110 PRO A N 1
ATOM 849 C CA . PRO A 1 110 ? 3.765 -1.200 -7.816 1.00 97.19 110 PRO A CA 1
ATOM 850 C C . PRO A 1 110 ? 4.468 0.128 -8.111 1.00 97.19 110 PRO A C 1
ATOM 852 O O . PRO A 1 110 ? 3.811 1.151 -8.337 1.00 97.19 110 PRO A O 1
ATOM 855 N N . LEU A 1 111 ? 5.794 0.114 -8.206 1.00 97.19 111 LEU A N 1
ATOM 856 C CA . LEU A 1 111 ? 6.639 1.250 -8.578 1.00 97.19 111 LEU A CA 1
ATOM 857 C C . LEU A 1 111 ? 6.375 1.717 -10.015 1.00 97.19 111 LEU A C 1
ATOM 859 O O . LEU A 1 111 ? 6.613 2.877 -10.347 1.00 97.19 111 LEU A O 1
ATOM 863 N N . GLY A 1 112 ? 5.868 0.834 -10.881 1.00 93.69 112 GLY A N 1
ATOM 864 C CA . GLY A 1 112 ? 5.646 1.144 -12.297 1.00 93.69 112 GLY A CA 1
ATOM 865 C C . GLY A 1 112 ? 6.955 1.320 -13.075 1.00 93.69 112 GLY A C 1
ATOM 866 O O . GLY A 1 112 ? 7.014 2.111 -14.026 1.00 93.69 112 GLY A O 1
ATOM 867 N N . VAL A 1 113 ? 7.998 0.614 -12.640 1.00 93.81 113 VAL A N 1
ATOM 868 C CA . VAL A 1 113 ? 9.295 0.459 -13.308 1.00 93.81 113 VAL A CA 1
ATOM 869 C C . VAL A 1 113 ? 9.541 -1.026 -13.554 1.00 93.81 113 VAL A C 1
ATOM 871 O O . VAL A 1 113 ? 8.908 -1.871 -12.930 1.00 93.81 113 VAL A O 1
ATOM 874 N N . VAL A 1 114 ? 10.454 -1.347 -14.467 1.00 91.06 114 VAL A N 1
ATOM 875 C CA . VAL A 1 114 ? 10.870 -2.731 -14.707 1.00 91.06 114 VAL A CA 1
ATOM 876 C C . VAL A 1 114 ? 12.212 -2.936 -14.017 1.00 91.06 114 VAL A C 1
ATOM 878 O O . VAL A 1 114 ? 13.180 -2.240 -14.332 1.00 91.06 114 VAL A O 1
ATOM 881 N N . ILE A 1 115 ? 12.250 -3.863 -13.062 1.00 93.31 115 ILE A N 1
ATOM 882 C CA . ILE A 1 115 ? 13.456 -4.196 -12.299 1.00 93.31 115 ILE A CA 1
ATOM 883 C C . ILE A 1 115 ? 14.359 -5.119 -13.130 1.00 93.31 115 ILE A C 1
ATOM 885 O O . ILE A 1 115 ? 13.887 -5.920 -13.950 1.00 93.31 115 ILE A O 1
ATOM 889 N N . GLU A 1 116 ? 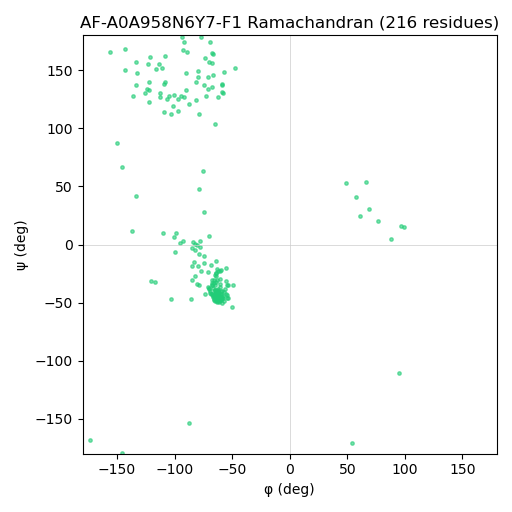15.667 -5.009 -12.921 1.00 91.12 116 GLU A N 1
ATOM 890 C CA . GLU A 1 116 ? 16.687 -5.876 -13.506 1.00 91.12 116 GLU A CA 1
ATOM 891 C C . GLU A 1 116 ? 16.354 -7.388 -13.390 1.00 91.12 116 GLU A C 1
ATOM 893 O O . GLU A 1 116 ? 15.618 -7.831 -12.501 1.00 91.12 116 GLU A O 1
ATOM 898 N N . PRO A 1 117 ? 16.841 -8.223 -14.325 1.00 88.50 117 PRO A N 1
ATOM 899 C CA . PRO A 1 117 ? 17.593 -7.859 -15.530 1.00 88.50 117 PRO A CA 1
ATOM 900 C C . PRO A 1 117 ? 16.701 -7.379 -16.691 1.00 88.50 117 PRO A C 1
ATOM 902 O O . PRO A 1 117 ? 17.215 -7.070 -17.760 1.00 88.50 117 PRO A O 1
ATOM 905 N N . LEU A 1 118 ? 15.374 -7.337 -16.515 1.00 87.62 118 LEU A N 1
ATOM 906 C CA . LEU A 1 118 ? 14.432 -6.992 -17.590 1.00 87.62 118 LEU A CA 1
ATOM 907 C C . LEU A 1 118 ? 14.330 -5.484 -17.848 1.00 87.62 118 LEU A C 1
ATOM 909 O O . LEU A 1 118 ? 13.861 -5.074 -18.909 1.00 87.62 118 LEU A O 1
ATOM 913 N N . GLY A 1 119 ? 14.756 -4.661 -16.893 1.00 90.50 119 GLY A N 1
ATOM 914 C CA . GLY A 1 119 ? 14.737 -3.212 -17.012 1.00 90.50 119 GLY A CA 1
ATOM 915 C C . GLY A 1 119 ? 15.915 -2.536 -16.315 1.00 90.50 119 GLY A C 1
ATOM 916 O O . GLY A 1 119 ? 16.790 -3.212 -15.776 1.00 90.50 119 GLY A O 1
ATOM 917 N N . PRO A 1 120 ? 15.965 -1.195 -16.375 1.00 93.25 120 PRO A N 1
ATOM 918 C CA . PRO A 1 120 ? 17.135 -0.420 -15.971 1.00 93.25 120 PRO A CA 1
ATOM 919 C C . PRO A 1 120 ? 17.221 -0.158 -14.463 1.00 93.25 120 PRO A C 1
ATOM 921 O O . PRO A 1 120 ? 18.269 0.277 -13.996 1.00 93.25 120 PRO A O 1
ATOM 924 N N . THR A 1 121 ? 16.136 -0.369 -13.713 1.00 95.94 121 THR A N 1
ATOM 925 C CA . THR A 1 121 ? 16.101 -0.132 -12.265 1.00 95.94 121 THR A CA 1
ATOM 926 C C . THR A 1 121 ? 16.706 -1.327 -11.541 1.00 95.94 121 THR A C 1
ATOM 928 O O . THR A 1 121 ? 16.243 -2.456 -11.718 1.00 95.94 121 THR A O 1
ATOM 931 N N . SER A 1 122 ? 17.725 -1.093 -10.715 1.00 96.81 122 SER A N 1
ATOM 932 C CA . SER A 1 122 ? 18.326 -2.165 -9.919 1.00 96.81 122 SER A CA 1
ATOM 933 C C . SER A 1 122 ? 17.417 -2.587 -8.763 1.00 96.81 122 SER A C 1
ATOM 935 O O . SER A 1 122 ? 16.542 -1.831 -8.327 1.00 96.81 122 SER A O 1
ATOM 937 N N . ILE A 1 123 ? 17.644 -3.786 -8.222 1.00 95.75 123 ILE A N 1
ATOM 938 C CA . ILE A 1 123 ? 16.936 -4.257 -7.024 1.00 95.75 123 ILE A CA 1
ATOM 939 C C . ILE A 1 123 ? 17.178 -3.301 -5.849 1.00 95.75 123 ILE A C 1
ATOM 941 O O . ILE A 1 123 ? 16.244 -2.982 -5.118 1.00 95.75 123 ILE A O 1
ATOM 945 N N . ASP A 1 124 ? 18.403 -2.796 -5.685 1.00 96.75 124 ASP A N 1
ATOM 9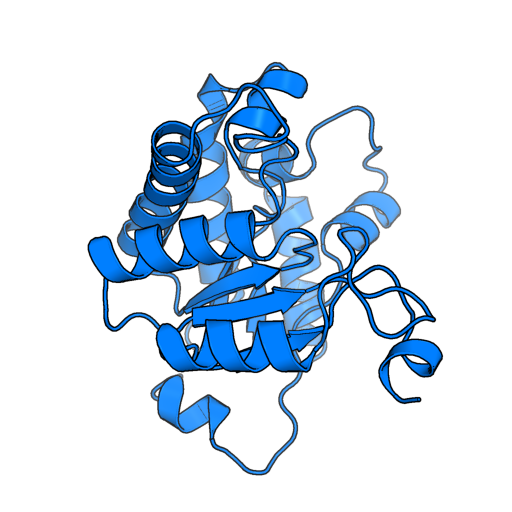46 C CA . ASP A 1 124 ? 18.742 -1.874 -4.594 1.00 96.75 124 ASP A CA 1
ATOM 947 C C . ASP A 1 124 ? 18.029 -0.522 -4.730 1.00 96.75 124 ASP A C 1
ATOM 949 O O . ASP A 1 124 ? 17.573 0.049 -3.737 1.00 96.75 124 ASP A O 1
ATOM 953 N N . GLU A 1 125 ? 17.882 -0.018 -5.957 1.00 97.25 125 GLU A N 1
ATOM 954 C CA . GLU A 1 125 ? 17.132 1.207 -6.222 1.00 97.25 125 GLU A CA 1
ATOM 955 C C . GLU A 1 125 ? 15.638 1.015 -5.912 1.00 97.25 125 GLU A C 1
ATOM 957 O O . GLU A 1 125 ? 15.044 1.821 -5.191 1.00 97.25 125 GLU A O 1
ATOM 962 N N . ALA A 1 126 ? 15.047 -0.092 -6.376 1.00 97.69 126 ALA A N 1
ATOM 963 C CA . ALA A 1 126 ? 13.668 -0.458 -6.061 1.00 97.69 126 ALA A CA 1
ATOM 964 C C . ALA A 1 126 ? 13.445 -0.634 -4.549 1.00 97.69 126 ALA A C 1
ATOM 966 O O . ALA A 1 126 ? 12.467 -0.116 -4.001 1.00 97.69 126 ALA A O 1
ATOM 967 N N . ARG A 1 127 ? 14.380 -1.292 -3.852 1.00 98.06 127 ARG A N 1
ATOM 968 C CA . ARG A 1 127 ? 14.341 -1.470 -2.395 1.00 98.06 127 ARG A CA 1
ATOM 969 C C . ARG A 1 127 ? 14.356 -0.127 -1.677 1.00 98.06 127 ARG A C 1
ATOM 971 O O . ARG A 1 127 ? 13.521 0.088 -0.804 1.00 98.06 127 ARG A O 1
ATOM 978 N N . ASN A 1 128 ? 15.227 0.801 -2.079 1.00 98.25 128 ASN A N 1
ATOM 979 C CA . ASN A 1 128 ? 15.277 2.150 -1.508 1.00 98.25 128 ASN A CA 1
ATOM 980 C C . ASN A 1 128 ? 13.943 2.897 -1.692 1.00 98.25 128 ASN A C 1
ATOM 982 O O . ASN A 1 128 ? 13.462 3.550 -0.764 1.00 98.25 128 ASN A O 1
ATOM 986 N N . TYR A 1 129 ? 13.288 2.769 -2.853 1.00 98.31 129 TYR A N 1
ATOM 987 C CA . TYR A 1 129 ? 11.962 3.361 -3.055 1.00 98.31 129 TYR A CA 1
ATOM 988 C C . TYR A 1 129 ? 10.925 2.820 -2.066 1.00 98.31 129 TYR A C 1
ATOM 990 O O . TYR A 1 129 ? 10.204 3.614 -1.460 1.00 98.31 129 TYR A O 1
ATOM 998 N N . PHE A 1 130 ? 10.882 1.504 -1.842 1.00 98.69 130 PHE A N 1
ATOM 999 C CA . PHE A 1 130 ? 9.986 0.922 -0.841 1.00 98.69 130 PHE A CA 1
ATOM 1000 C C . PHE A 1 130 ? 10.355 1.335 0.584 1.00 98.69 130 PHE A C 1
ATOM 1002 O O . PHE A 1 130 ? 9.474 1.744 1.336 1.00 98.69 130 PHE A O 1
ATOM 1009 N N . GLN A 1 131 ? 11.641 1.311 0.945 1.00 98.62 131 GLN A N 1
ATOM 1010 C CA . GLN A 1 131 ? 12.118 1.697 2.276 1.00 98.62 131 GLN A CA 1
ATOM 1011 C C . GLN A 1 131 ? 11.681 3.120 2.657 1.00 98.62 131 GLN A C 1
ATOM 1013 O O . GLN A 1 131 ? 11.277 3.348 3.795 1.00 98.62 131 GLN A O 1
ATOM 1018 N N . LYS A 1 132 ? 11.681 4.075 1.716 1.00 98.38 132 LYS A N 1
ATOM 1019 C CA . LYS A 1 132 ? 11.176 5.439 1.968 1.00 98.38 132 LYS A CA 1
ATOM 1020 C C . LYS A 1 132 ? 9.701 5.455 2.373 1.00 98.38 132 LYS A C 1
ATOM 1022 O O . LYS A 1 132 ? 9.352 6.111 3.351 1.00 98.38 132 LYS A O 1
ATOM 1027 N N . ASN A 1 133 ? 8.848 4.727 1.650 1.00 98.62 133 ASN A N 1
ATOM 1028 C CA . ASN A 1 133 ? 7.428 4.605 1.987 1.00 98.62 133 ASN A CA 1
ATOM 1029 C C . ASN A 1 133 ? 7.236 3.924 3.349 1.00 98.62 133 ASN A C 1
ATOM 1031 O O . ASN A 1 133 ? 6.498 4.430 4.192 1.00 98.62 133 ASN A O 1
ATOM 1035 N N . VAL A 1 134 ? 7.932 2.805 3.567 1.00 98.75 134 VAL A N 1
ATOM 1036 C CA . VAL A 1 134 ? 7.852 2.015 4.801 1.00 98.75 134 VAL A CA 1
ATOM 1037 C C . VAL A 1 134 ? 8.243 2.855 6.015 1.00 98.75 134 VAL A C 1
ATOM 1039 O O . VAL A 1 134 ? 7.469 2.911 6.963 1.00 98.75 134 VAL A O 1
ATOM 1042 N N . ASN A 1 135 ? 9.379 3.558 5.981 1.00 98.69 135 ASN A N 1
ATOM 1043 C CA . ASN A 1 135 ? 9.826 4.398 7.098 1.00 98.69 135 ASN A CA 1
ATOM 1044 C C . ASN A 1 135 ? 8.758 5.420 7.512 1.00 98.69 135 ASN A C 1
ATOM 1046 O O . ASN A 1 135 ? 8.422 5.516 8.690 1.00 98.69 135 ASN A O 1
ATOM 1050 N N . ILE A 1 136 ? 8.151 6.117 6.546 1.00 98.75 136 ILE A N 1
ATOM 1051 C CA . ILE A 1 136 ? 7.102 7.104 6.835 1.00 98.75 136 ILE A CA 1
ATOM 1052 C C . ILE A 1 136 ? 5.858 6.431 7.430 1.00 98.75 136 ILE A C 1
ATOM 1054 O O . ILE A 1 136 ? 5.255 6.962 8.358 1.00 98.75 136 ILE A O 1
ATOM 1058 N N . PHE A 1 137 ? 5.472 5.253 6.943 1.00 98.81 137 PHE A N 1
ATOM 1059 C CA . PHE A 1 137 ? 4.341 4.510 7.501 1.00 98.81 137 PHE A CA 1
ATOM 1060 C C . PHE A 1 137 ? 4.570 4.070 8.948 1.00 98.81 137 PHE A C 1
ATOM 1062 O O . PHE A 1 137 ? 3.650 4.183 9.762 1.00 98.81 137 PHE A O 1
ATOM 1069 N N . ILE A 1 138 ? 5.786 3.627 9.281 1.00 98.44 138 ILE A N 1
ATOM 1070 C CA . ILE A 1 138 ? 6.166 3.306 10.661 1.00 98.44 138 ILE A CA 1
ATOM 1071 C C . ILE A 1 138 ? 6.108 4.562 11.537 1.00 98.44 138 ILE A C 1
ATOM 1073 O O . ILE A 1 138 ? 5.492 4.538 12.600 1.00 98.44 138 ILE A O 1
ATOM 1077 N N . GLU A 1 139 ? 6.690 5.673 11.084 1.00 98.44 139 GLU A N 1
ATOM 1078 C CA . GLU A 1 139 ? 6.707 6.939 11.829 1.00 98.44 139 GLU A CA 1
ATOM 1079 C C . GLU A 1 139 ? 5.305 7.515 12.076 1.00 98.44 139 GLU A C 1
ATOM 1081 O O . GLU A 1 139 ? 5.019 8.016 13.163 1.00 98.44 139 GLU A O 1
ATOM 1086 N N . GLU A 1 140 ? 4.410 7.436 11.089 1.00 98.50 140 GLU A N 1
ATOM 1087 C CA . GLU A 1 140 ? 3.022 7.899 11.220 1.00 98.50 140 GLU A CA 1
ATOM 1088 C C . GLU A 1 140 ? 2.130 6.888 11.973 1.00 98.50 140 GLU A C 1
ATOM 1090 O O . GLU A 1 140 ? 0.988 7.194 12.351 1.00 98.50 140 GLU A O 1
ATOM 1095 N N . GLY A 1 141 ? 2.657 5.692 12.251 1.00 97.38 141 GLY A N 1
ATOM 1096 C CA . GLY A 1 141 ? 2.026 4.655 13.058 1.00 97.38 141 GLY A CA 1
ATOM 1097 C C . GLY A 1 141 ? 0.774 4.077 12.408 1.00 97.38 141 GLY A C 1
ATOM 1098 O O . GLY A 1 141 ? -0.296 4.117 13.025 1.00 97.38 141 G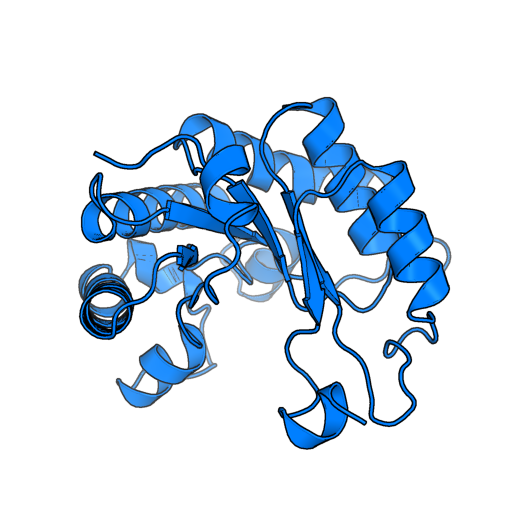LY A O 1
ATOM 1099 N N . VAL A 1 142 ? 0.893 3.603 11.162 1.00 98.44 142 VAL A N 1
ATOM 1100 C CA . VAL A 1 142 ? -0.125 2.739 10.536 1.00 98.44 142 VAL A CA 1
ATOM 1101 C C . VAL A 1 142 ? -0.175 1.379 11.242 1.00 98.44 142 VAL A C 1
ATOM 1103 O O . VAL A 1 142 ? 0.804 0.958 11.853 1.00 98.44 142 VAL A O 1
ATOM 1106 N N . ASP A 1 143 ? -1.305 0.678 11.156 1.00 98.31 143 ASP A N 1
ATOM 1107 C CA . ASP A 1 143 ? -1.491 -0.604 11.848 1.00 98.31 143 ASP A CA 1
ATOM 1108 C C . ASP A 1 143 ? -0.893 -1.790 11.076 1.00 98.31 143 ASP A C 1
ATOM 1110 O O . ASP A 1 143 ? -0.513 -2.794 11.677 1.00 98.31 143 ASP A O 1
ATOM 1114 N N . ALA A 1 144 ? -0.806 -1.678 9.749 1.00 98.50 144 ALA A N 1
ATOM 1115 C CA . ALA A 1 144 ? -0.168 -2.659 8.877 1.00 98.50 144 ALA A CA 1
ATOM 1116 C C . ALA A 1 144 ? 0.292 -2.016 7.564 1.00 98.50 144 ALA A C 1
ATOM 1118 O O . ALA A 1 144 ? -0.158 -0.926 7.196 1.00 98.50 144 ALA A O 1
ATOM 1119 N N . ILE A 1 145 ? 1.145 -2.725 6.826 1.00 98.81 145 ILE A N 1
ATOM 1120 C CA . ILE A 1 145 ? 1.564 -2.347 5.473 1.00 98.81 145 ILE A CA 1
ATOM 1121 C C . ILE A 1 145 ? 0.855 -3.247 4.468 1.00 98.81 145 ILE A C 1
ATOM 1123 O O . ILE A 1 145 ? 0.914 -4.468 4.572 1.00 98.81 145 ILE A O 1
ATOM 1127 N N . LEU A 1 146 ? 0.201 -2.638 3.484 1.00 98.75 146 LEU A N 1
ATOM 1128 C CA . LEU A 1 146 ? -0.478 -3.326 2.395 1.00 98.75 146 LEU A CA 1
ATOM 1129 C C . LEU A 1 146 ? 0.289 -3.112 1.091 1.00 98.75 146 LEU A C 1
ATOM 1131 O O . LEU A 1 146 ? 0.304 -2.005 0.559 1.00 98.75 146 LEU A O 1
ATOM 1135 N N . PHE A 1 147 ? 0.843 -4.183 0.534 1.00 98.69 147 PHE A N 1
ATOM 1136 C CA . PHE A 1 147 ? 1.224 -4.248 -0.874 1.00 98.69 147 PHE A CA 1
ATOM 1137 C C . PHE A 1 147 ? 0.018 -4.720 -1.677 1.00 98.69 147 PHE A C 1
ATOM 1139 O O . PHE A 1 147 ? -0.503 -5.800 -1.411 1.00 98.69 147 PHE A O 1
ATOM 1146 N N . THR A 1 148 ? -0.454 -3.931 -2.639 1.00 96.69 148 THR A N 1
ATOM 1147 C CA . THR A 1 148 ? -1.658 -4.282 -3.404 1.00 96.69 148 THR A CA 1
ATOM 1148 C C . THR A 1 148 ? -1.475 -4.106 -4.903 1.00 96.69 148 THR A C 1
ATOM 1150 O O . THR A 1 148 ? -0.730 -3.234 -5.348 1.00 96.69 148 THR A O 1
ATOM 1153 N N . SER A 1 149 ? -2.155 -4.953 -5.676 1.00 94.31 149 SER A N 1
ATOM 1154 C CA . SER A 1 149 ? -2.133 -4.977 -7.141 1.00 94.31 149 SER A CA 1
ATOM 1155 C C . SER A 1 149 ? -0.729 -5.155 -7.733 1.00 94.31 149 SER A C 1
ATOM 1157 O O . SER A 1 149 ? -0.376 -4.496 -8.709 1.00 94.31 149 SER A O 1
ATOM 1159 N N . PHE A 1 150 ? 0.095 -6.023 -7.135 1.00 97.19 150 PHE A N 1
ATOM 1160 C CA . PHE A 1 150 ? 1.401 -6.390 -7.694 1.00 97.19 150 PHE A CA 1
ATOM 1161 C C . PHE A 1 150 ? 1.271 -7.427 -8.806 1.00 97.19 150 PHE A C 1
ATOM 1163 O O . PHE A 1 150 ? 0.440 -8.327 -8.733 1.00 97.19 150 PHE A O 1
ATOM 1170 N N . HIS A 1 151 ? 2.123 -7.321 -9.825 1.00 94.56 151 HIS A N 1
ATOM 1171 C CA . HIS A 1 151 ? 2.136 -8.263 -10.947 1.00 94.56 151 HIS A CA 1
ATOM 1172 C C . HIS A 1 151 ? 3.480 -8.980 -11.119 1.00 94.56 151 HIS A C 1
ATOM 1174 O O . HIS A 1 151 ? 3.493 -10.132 -11.543 1.00 94.56 151 HIS A O 1
ATOM 1180 N N . ASP A 1 152 ? 4.598 -8.337 -10.770 1.00 95.44 152 ASP A N 1
ATOM 1181 C CA . ASP A 1 152 ? 5.921 -8.967 -10.729 1.00 95.44 152 ASP A CA 1
ATOM 1182 C C . ASP A 1 152 ? 6.234 -9.395 -9.286 1.00 95.44 152 ASP A C 1
ATOM 1184 O O . ASP A 1 152 ? 6.376 -8.556 -8.391 1.00 95.44 152 ASP A O 1
ATOM 1188 N N . LEU A 1 153 ? 6.352 -10.706 -9.046 1.00 96.25 153 LEU A N 1
ATOM 1189 C CA . LEU A 1 153 ? 6.674 -11.232 -7.715 1.00 96.25 153 LEU A CA 1
ATOM 1190 C C . LEU A 1 153 ? 8.062 -10.804 -7.225 1.00 96.25 153 LEU A C 1
ATOM 1192 O O . LEU A 1 153 ? 8.267 -10.713 -6.019 1.00 96.25 153 LEU A O 1
ATOM 1196 N N . ARG A 1 154 ? 9.000 -10.477 -8.122 1.00 95.12 154 ARG A N 1
ATOM 1197 C CA . ARG A 1 154 ? 10.332 -9.974 -7.738 1.00 95.12 154 ARG A CA 1
ATOM 1198 C C . ARG A 1 154 ? 10.250 -8.555 -7.186 1.00 95.12 154 ARG A C 1
ATOM 1200 O O . ARG A 1 154 ? 10.958 -8.200 -6.244 1.00 95.12 154 ARG A O 1
ATOM 1207 N N . GLU A 1 155 ? 9.361 -7.744 -7.754 1.00 97.69 155 GLU A N 1
ATOM 1208 C CA . GLU A 1 155 ? 9.071 -6.404 -7.249 1.00 97.69 155 GLU A CA 1
ATOM 1209 C C . GLU A 1 155 ? 8.401 -6.480 -5.873 1.00 97.69 155 GLU A C 1
ATOM 1211 O O . GLU A 1 155 ? 8.834 -5.799 -4.941 1.00 97.69 155 GLU A O 1
ATOM 1216 N N . LEU A 1 156 ? 7.409 -7.366 -5.718 1.00 98.25 156 LEU A N 1
ATOM 1217 C CA . LEU A 1 156 ? 6.771 -7.615 -4.426 1.00 98.25 156 LEU A CA 1
ATOM 1218 C C . LEU A 1 156 ? 7.783 -8.107 -3.384 1.00 98.25 156 LEU A C 1
ATOM 1220 O O . LEU A 1 156 ? 7.827 -7.573 -2.279 1.00 98.25 156 LEU A O 1
ATOM 1224 N N . GLU A 1 157 ? 8.625 -9.082 -3.735 1.00 98.25 157 GLU A N 1
ATOM 1225 C CA . GLU A 1 157 ? 9.680 -9.600 -2.861 1.00 98.25 157 GLU A CA 1
ATOM 1226 C C . GLU A 1 157 ? 10.612 -8.482 -2.379 1.00 98.25 157 GLU A C 1
ATOM 1228 O O . GLU A 1 157 ? 10.942 -8.415 -1.196 1.00 98.25 157 GLU A O 1
ATOM 1233 N N . THR A 1 158 ? 10.986 -7.564 -3.270 1.00 98.06 158 THR A N 1
ATOM 1234 C CA . THR A 1 158 ? 11.829 -6.409 -2.934 1.00 98.06 158 THR A CA 1
ATOM 1235 C C . THR A 1 158 ? 11.149 -5.491 -1.908 1.00 98.06 158 THR A C 1
ATOM 1237 O O . THR A 1 158 ? 11.793 -5.027 -0.965 1.00 98.06 158 THR A O 1
ATOM 1240 N N . GLY A 1 159 ? 9.837 -5.268 -2.040 1.00 98.38 159 GLY A N 1
ATOM 1241 C CA . GLY A 1 159 ? 9.038 -4.534 -1.056 1.00 98.38 159 GLY A CA 1
ATOM 1242 C C . GLY A 1 159 ? 8.927 -5.256 0.291 1.00 98.38 159 GLY A C 1
ATOM 1243 O O . GLY A 1 159 ? 9.108 -4.639 1.341 1.00 98.38 159 GLY A O 1
ATOM 1244 N N . LEU A 1 160 ? 8.699 -6.573 0.279 1.00 98.62 160 LEU A N 1
ATOM 1245 C CA . LEU A 1 160 ? 8.637 -7.392 1.494 1.00 98.62 160 LEU A CA 1
ATOM 1246 C C . LEU A 1 160 ? 9.975 -7.388 2.248 1.00 98.62 160 LEU A C 1
ATOM 1248 O O . LEU A 1 160 ? 9.985 -7.235 3.470 1.00 98.62 160 LEU A O 1
ATOM 1252 N N . GLN A 1 161 ? 11.101 -7.483 1.531 1.00 98.25 161 GLN A N 1
ATOM 1253 C CA . GLN A 1 161 ? 12.444 -7.334 2.104 1.00 98.25 161 GLN A CA 1
ATOM 1254 C C . GLN A 1 161 ? 12.604 -5.982 2.806 1.00 98.25 161 GLN A C 1
ATOM 1256 O O . GLN A 1 161 ? 12.998 -5.951 3.970 1.00 98.25 161 GLN A O 1
ATOM 1261 N N . ALA A 1 162 ? 12.223 -4.885 2.141 1.00 98.31 162 ALA A N 1
ATOM 1262 C CA . ALA A 1 162 ? 12.303 -3.543 2.715 1.00 98.31 162 ALA A CA 1
ATOM 1263 C C . ALA A 1 162 ? 11.525 -3.423 4.037 1.00 98.31 162 ALA A C 1
ATOM 1265 O O . ALA A 1 162 ? 12.021 -2.823 4.989 1.00 98.31 162 ALA A O 1
ATOM 1266 N N . VAL A 1 163 ? 10.334 -4.028 4.127 1.00 98.38 163 VAL A N 1
ATOM 1267 C CA . VAL A 1 163 ? 9.569 -4.053 5.383 1.00 98.38 163 VAL A CA 1
ATOM 1268 C C . VAL A 1 163 ? 10.299 -4.839 6.462 1.00 98.38 163 VAL A C 1
ATOM 1270 O O . VAL A 1 163 ? 10.446 -4.337 7.574 1.00 98.38 163 VAL A O 1
ATOM 1273 N N . LYS A 1 164 ? 10.773 -6.052 6.159 1.00 97.25 164 LYS A N 1
ATOM 1274 C CA . LYS A 1 164 ? 11.416 -6.905 7.168 1.00 97.25 164 LYS A CA 1
ATOM 1275 C C . LYS A 1 164 ? 12.735 -6.339 7.691 1.00 97.25 164 LYS A C 1
ATOM 1277 O O . LYS A 1 164 ? 13.052 -6.568 8.854 1.00 97.25 164 LYS A O 1
ATOM 1282 N N . GLU A 1 165 ? 13.464 -5.590 6.871 1.00 97.06 165 GLU A N 1
ATOM 1283 C CA . GLU A 1 165 ? 14.685 -4.884 7.276 1.00 97.06 165 GLU A CA 1
ATOM 1284 C C . GLU A 1 165 ? 14.408 -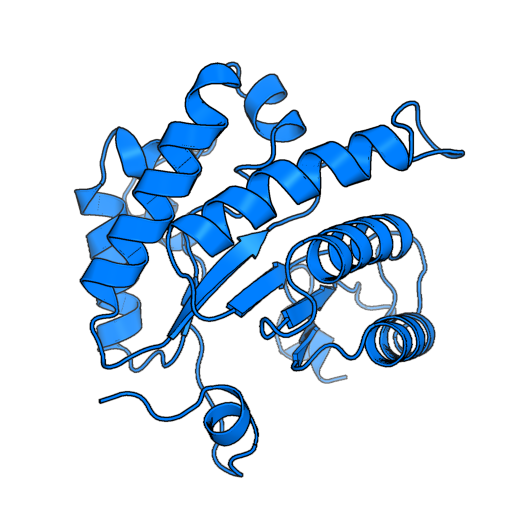3.706 8.221 1.00 97.06 165 GLU A C 1
ATOM 1286 O O . GLU A 1 165 ? 15.187 -3.473 9.143 1.00 97.06 165 GLU A O 1
ATOM 1291 N N . ILE A 1 166 ? 13.314 -2.967 8.006 1.00 97.81 166 ILE A N 1
ATOM 1292 C CA . ILE A 1 166 ? 12.974 -1.773 8.798 1.00 97.81 166 ILE A CA 1
ATOM 1293 C C . ILE A 1 166 ? 12.206 -2.140 10.069 1.00 97.81 166 ILE A C 1
ATOM 1295 O O . ILE A 1 166 ? 12.497 -1.625 11.148 1.00 97.81 166 ILE A O 1
ATOM 1299 N N . HIS A 1 167 ? 11.196 -2.999 9.946 1.00 96.25 167 HIS A N 1
ATOM 1300 C CA . HIS A 1 167 ? 10.302 -3.354 11.038 1.00 96.25 167 HIS A CA 1
ATOM 1301 C C . HIS A 1 167 ? 9.782 -4.787 10.856 1.00 96.25 167 HIS A C 1
ATOM 1303 O O . HIS A 1 167 ? 8.705 -5.016 10.309 1.00 96.25 167 HIS A O 1
ATOM 1309 N N . SER A 1 168 ? 10.527 -5.775 11.358 1.00 93.38 168 SER A N 1
ATOM 1310 C CA . SER A 1 168 ? 10.242 -7.207 11.155 1.00 93.38 168 SER A CA 1
ATOM 1311 C C . SER A 1 168 ? 8.838 -7.652 11.580 1.00 93.38 168 SER A C 1
ATOM 1313 O O . SER A 1 168 ? 8.266 -8.559 10.965 1.00 93.38 168 SER A O 1
ATOM 1315 N N . ASP A 1 169 ? 8.287 -6.998 12.605 1.00 94.19 169 ASP A N 1
ATOM 1316 C CA . ASP A 1 169 ? 7.091 -7.463 13.312 1.00 94.19 169 ASP A CA 1
ATOM 1317 C C . ASP A 1 169 ? 5.794 -6.764 12.888 1.00 94.19 169 ASP A C 1
ATOM 1319 O O . ASP A 1 169 ? 4.719 -7.182 13.336 1.00 94.19 169 ASP A O 1
ATOM 1323 N N . ILE A 1 170 ? 5.870 -5.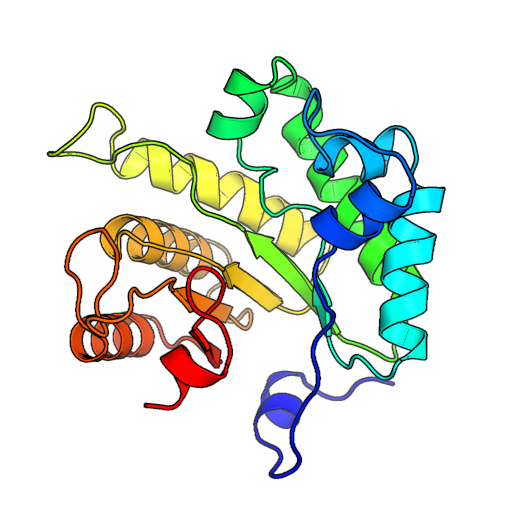724 12.040 1.00 97.31 170 ILE A N 1
ATOM 1324 C CA . ILE A 1 170 ? 4.664 -5.011 11.601 1.00 97.31 170 ILE A CA 1
ATOM 1325 C C . ILE A 1 170 ? 3.838 -5.964 10.732 1.00 97.31 170 ILE A C 1
ATOM 1327 O O . ILE A 1 170 ? 4.423 -6.645 9.881 1.00 97.31 170 ILE A O 1
ATOM 1331 N N . PRO A 1 171 ? 2.510 -6.041 10.927 1.00 98.25 171 PRO A N 1
ATOM 1332 C CA . PRO A 1 171 ? 1.669 -6.861 10.074 1.00 98.25 171 PRO A CA 1
ATOM 1333 C C . PRO A 1 171 ? 1.773 -6.444 8.604 1.00 98.25 171 PRO A C 1
ATOM 1335 O O . PRO A 1 171 ? 1.771 -5.251 8.277 1.00 98.25 171 PRO A O 1
ATOM 1338 N N . VAL A 1 172 ? 1.856 -7.430 7.714 1.00 98.69 172 VAL A N 1
ATOM 1339 C CA . VAL A 1 172 ? 1.960 -7.226 6.266 1.00 98.69 172 VAL A CA 1
ATOM 1340 C C . VAL A 1 172 ? 0.823 -7.928 5.549 1.00 98.69 172 VAL A C 1
ATOM 1342 O O . VAL A 1 172 ? 0.526 -9.094 5.791 1.00 98.69 172 VAL A O 1
ATOM 1345 N N . PHE A 1 173 ? 0.205 -7.193 4.635 1.00 98.69 173 PHE A N 1
ATOM 1346 C CA . PHE A 1 173 ? -0.821 -7.674 3.732 1.00 98.69 173 PHE A CA 1
ATOM 1347 C C . PHE A 1 173 ? -0.226 -7.621 2.323 1.00 98.69 173 PHE A C 1
ATOM 1349 O O . PHE A 1 173 ? 0.335 -6.595 1.932 1.00 98.69 173 PHE A O 1
ATOM 1356 N N . ALA A 1 174 ? -0.327 -8.701 1.555 1.00 98.56 174 ALA A N 1
ATOM 1357 C CA . ALA A 1 174 ? 0.167 -8.755 0.183 1.00 98.56 174 ALA A CA 1
ATOM 1358 C C . ALA A 1 174 ? -0.938 -9.205 -0.768 1.00 98.56 174 ALA A C 1
ATOM 1360 O O . ALA A 1 174 ? -1.605 -10.211 -0.538 1.00 98.56 174 ALA A O 1
ATOM 1361 N N . GLN A 1 175 ? -1.126 -8.466 -1.854 1.00 97.81 175 GLN A N 1
ATOM 1362 C CA . GLN A 1 175 ? -2.096 -8.795 -2.885 1.00 97.81 175 GLN A CA 1
ATOM 1363 C C . GLN A 1 175 ? -1.482 -8.660 -4.271 1.00 97.81 175 GLN A C 1
ATOM 1365 O O . GLN A 1 175 ? -0.791 -7.679 -4.570 1.00 97.81 175 GLN A O 1
ATOM 1370 N N . ILE A 1 176 ? -1.788 -9.634 -5.122 1.00 97.19 176 ILE A N 1
ATOM 1371 C CA . ILE A 1 176 ? -1.381 -9.650 -6.526 1.00 97.19 176 ILE A CA 1
ATOM 1372 C C . ILE A 1 176 ? -2.582 -9.468 -7.454 1.00 97.19 176 ILE A C 1
ATOM 1374 O O . ILE A 1 176 ? -3.708 -9.832 -7.115 1.00 97.19 176 ILE A O 1
ATOM 1378 N N . GLY A 1 177 ? -2.335 -8.906 -8.633 1.00 94.19 177 GLY A N 1
ATOM 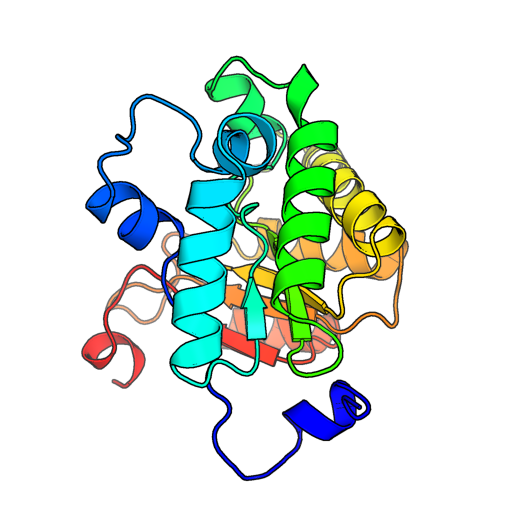1379 C CA . GLY A 1 177 ? -3.292 -8.884 -9.731 1.00 94.19 177 GLY A CA 1
ATOM 1380 C C . GLY A 1 177 ? -3.088 -10.089 -10.642 1.00 94.19 177 GLY A C 1
ATOM 1381 O O .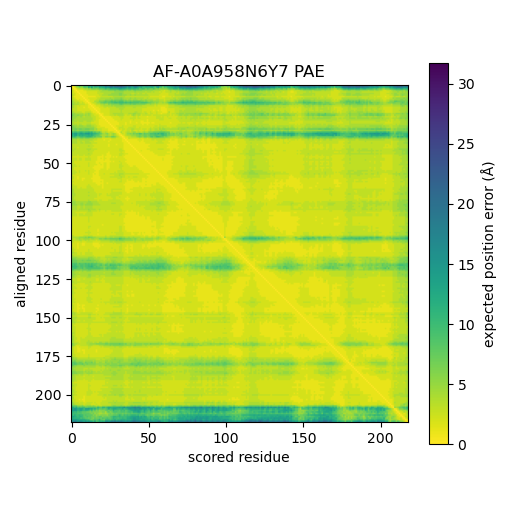 GLY A 1 177 ? -1.975 -10.318 -11.126 1.00 94.19 177 GLY A O 1
ATOM 1382 N N . ILE A 1 178 ? -4.166 -10.838 -10.877 1.00 93.06 178 ILE A N 1
ATOM 1383 C CA . ILE A 1 178 ? -4.188 -11.988 -11.785 1.00 93.06 178 ILE A CA 1
ATOM 1384 C C . ILE A 1 178 ? -5.072 -11.718 -13.000 1.00 93.06 178 ILE A C 1
ATOM 1386 O O . ILE A 1 178 ? -6.027 -10.947 -12.937 1.00 93.06 178 ILE A O 1
ATOM 1390 N N . GLN A 1 179 ? -4.778 -12.430 -14.079 1.00 90.75 179 GLN A N 1
ATOM 1391 C CA . GLN A 1 179 ? -5.609 -12.511 -15.272 1.00 90.75 179 GLN A CA 1
ATOM 1392 C C . GLN A 1 179 ? -6.578 -13.696 -15.178 1.00 90.75 179 GLN A C 1
ATOM 1394 O O . GLN A 1 179 ? -6.450 -14.550 -14.301 1.00 90.75 179 GLN A O 1
ATOM 1399 N N . GLU A 1 180 ? -7.485 -13.822 -16.151 1.00 87.50 180 GLU A N 1
ATOM 1400 C CA . GLU A 1 180 ? -8.388 -14.983 -16.287 1.00 87.50 180 GLU A CA 1
ATOM 1401 C C . GLU A 1 180 ? -7.644 -16.332 -16.357 1.00 87.50 180 GLU A C 1
ATOM 1403 O O . GLU A 1 180 ? -8.215 -17.381 -16.081 1.00 87.50 180 GLU A O 1
ATOM 1408 N N . SER A 1 181 ? -6.352 -16.315 -16.704 1.00 88.75 181 SER A N 1
ATOM 1409 C CA . SER A 1 181 ? -5.483 -17.496 -16.731 1.00 88.75 181 SER A CA 1
ATOM 1410 C C . SER A 1 181 ? -4.972 -17.948 -15.353 1.00 88.75 181 SER A C 1
ATOM 1412 O O . SER A 1 181 ? -4.168 -18.878 -15.295 1.00 88.75 181 SER A O 1
ATOM 1414 N N . MET A 1 182 ? -5.395 -17.297 -14.260 1.00 89.06 182 MET A N 1
ATOM 1415 C CA . MET A 1 182 ? -4.923 -17.528 -12.882 1.00 89.06 182 MET A CA 1
ATOM 1416 C C . MET A 1 182 ? -3.420 -17.277 -12.688 1.00 89.06 182 MET A C 1
ATOM 1418 O O . MET A 1 182 ? -2.788 -17.806 -11.775 1.00 89.06 182 MET A O 1
ATOM 1422 N N . LYS A 1 183 ? -2.841 -16.441 -13.553 1.00 93.44 183 LYS A N 1
ATOM 1423 C CA . LYS A 1 183 ? -1.451 -15.989 -13.479 1.00 93.44 183 LYS A CA 1
ATOM 1424 C C . LYS A 1 183 ? -1.383 -14.475 -13.434 1.00 93.44 183 LYS A C 1
ATOM 1426 O O . LYS A 1 183 ? -2.279 -13.794 -13.935 1.00 93.44 183 LYS A O 1
ATOM 1431 N N . THR A 1 184 ? -0.301 -13.942 -12.880 1.00 94.25 184 THR A N 1
ATOM 1432 C CA . THR A 1 184 ? -0.004 -12.513 -13.011 1.00 94.25 184 THR A CA 1
ATOM 1433 C C . THR A 1 184 ? 0.318 -12.163 -14.464 1.00 94.25 184 THR A C 1
ATOM 1435 O O . THR A 1 184 ? 0.658 -13.032 -15.272 1.00 94.25 184 THR A O 1
ATOM 1438 N N . SER A 1 185 ? 0.290 -10.876 -14.813 1.00 91.81 185 SER A N 1
ATOM 1439 C CA . SER A 1 185 ? 0.697 -10.415 -16.149 1.00 91.81 185 SER A CA 1
ATOM 1440 C C . SER A 1 185 ? 2.180 -10.655 -16.470 1.00 91.81 185 SER A C 1
ATOM 1442 O O . SER A 1 185 ? 2.561 -10.623 -17.639 1.00 91.81 185 SER A O 1
ATOM 1444 N N . PHE A 1 186 ? 2.999 -10.974 -15.461 1.00 91.88 186 PHE A N 1
ATOM 1445 C CA . PHE A 1 186 ? 4.390 -11.421 -15.611 1.00 91.88 186 PHE A CA 1
ATOM 1446 C C . PHE A 1 186 ? 4.532 -12.952 -15.673 1.00 91.88 186 PHE A C 1
ATOM 1448 O O . PHE A 1 186 ? 5.642 -13.467 -15.785 1.00 91.88 186 PHE A O 1
ATOM 1455 N N . GLY A 1 187 ? 3.418 -13.688 -15.642 1.00 94.12 187 GLY A N 1
ATOM 1456 C CA . GLY A 1 187 ? 3.376 -15.140 -15.807 1.00 94.12 187 GLY A CA 1
ATOM 1457 C C . GLY A 1 187 ? 3.557 -15.946 -14.522 1.00 94.12 187 GLY A C 1
ATOM 1458 O O . GLY A 1 187 ? 3.589 -17.174 -14.608 1.00 94.12 187 GLY A O 1
ATOM 1459 N N . SER A 1 188 ? 3.640 -15.291 -13.360 1.00 95.81 188 SER A N 1
ATOM 1460 C CA . SER A 1 188 ? 3.752 -15.971 -12.068 1.00 95.81 188 SER A CA 1
ATOM 1461 C C . SER A 1 188 ? 2.444 -16.653 -11.673 1.00 95.81 188 SER A C 1
ATOM 1463 O O . SER A 1 188 ? 1.353 -16.149 -11.947 1.00 95.81 188 SER A O 1
ATOM 1465 N N . THR A 1 189 ? 2.570 -17.801 -11.025 1.00 96.19 189 THR A N 1
ATOM 1466 C CA . THR A 1 189 ? 1.480 -18.645 -10.525 1.00 96.19 189 THR A CA 1
ATOM 1467 C C . THR A 1 189 ? 1.062 -18.263 -9.103 1.00 96.19 189 THR A C 1
ATOM 1469 O O . THR A 1 189 ? 1.776 -17.542 -8.399 1.00 96.19 189 THR A O 1
ATOM 1472 N N . LEU A 1 190 ? -0.102 -18.753 -8.664 1.00 94.88 190 LEU A N 1
ATOM 1473 C CA . LEU A 1 190 ? -0.561 -18.572 -7.285 1.00 94.88 190 LEU A CA 1
ATOM 1474 C C . LEU A 1 190 ? 0.315 -19.344 -6.293 1.00 94.88 190 LEU A C 1
ATOM 1476 O O . LEU A 1 190 ? 0.564 -18.852 -5.197 1.00 94.88 190 LEU A O 1
ATOM 1480 N N . GLU A 1 191 ? 0.820 -20.514 -6.679 1.00 97.19 191 GLU A N 1
ATOM 1481 C CA . GLU A 1 191 ? 1.733 -21.319 -5.869 1.00 97.19 191 GLU A CA 1
ATOM 1482 C C . GLU A 1 191 ? 3.036 -20.564 -5.587 1.00 97.19 191 GLU A C 1
ATOM 1484 O O . GLU A 1 191 ? 3.435 -20.443 -4.432 1.00 97.19 191 GLU A O 1
ATOM 1489 N N . GLU A 1 192 ? 3.647 -19.960 -6.612 1.00 98.25 192 GLU A N 1
ATOM 1490 C CA . GLU A 1 192 ? 4.847 -19.127 -6.442 1.00 98.25 192 GLU A CA 1
ATOM 1491 C C . GLU A 1 192 ? 4.585 -17.918 -5.528 1.00 98.25 192 GLU A C 1
ATOM 1493 O O . GLU A 1 192 ? 5.445 -17.529 -4.734 1.00 98.25 192 GLU A O 1
ATOM 1498 N N . PHE A 1 193 ? 3.390 -17.326 -5.606 1.00 98.12 193 PHE A N 1
ATOM 1499 C CA . PHE A 1 193 ? 2.985 -16.240 -4.715 1.00 98.12 193 PHE A CA 1
ATOM 1500 C C . PHE A 1 193 ? 2.821 -16.709 -3.259 1.00 98.12 193 PHE A C 1
ATOM 1502 O O . PHE A 1 193 ? 3.284 -16.033 -2.335 1.00 98.12 193 PHE A O 1
ATOM 1509 N N . VAL A 1 194 ? 2.213 -17.877 -3.034 1.00 98.25 194 VAL A N 1
ATOM 1510 C CA . VAL A 1 194 ? 2.086 -18.487 -1.700 1.00 98.25 194 VAL A CA 1
ATOM 1511 C C . VAL A 1 194 ? 3.464 -18.825 -1.122 1.00 98.25 194 VAL A C 1
ATOM 1513 O O . VAL A 1 194 ? 3.744 -18.499 0.031 1.00 98.25 194 VAL A O 1
ATOM 1516 N N . ASP A 1 195 ? 4.366 -19.398 -1.917 1.00 98.56 195 ASP A N 1
ATOM 1517 C CA . ASP A 1 195 ? 5.732 -19.706 -1.481 1.00 98.56 195 ASP A CA 1
ATOM 1518 C C . ASP A 1 195 ? 6.502 -18.441 -1.079 1.00 98.56 195 ASP A C 1
ATOM 1520 O O . ASP A 1 195 ? 7.147 -18.402 -0.024 1.00 98.56 195 ASP A O 1
ATOM 1524 N N . LEU A 1 196 ? 6.391 -17.373 -1.876 1.00 98.62 196 LEU A N 1
ATOM 1525 C CA . LEU A 1 196 ? 7.001 -16.084 -1.561 1.00 98.62 196 LEU A CA 1
ATOM 1526 C C . LEU A 1 196 ? 6.445 -15.501 -0.255 1.00 98.62 196 LEU A C 1
ATOM 1528 O O . LEU A 1 196 ? 7.200 -15.070 0.615 1.00 98.62 196 LEU A O 1
ATOM 1532 N N . THR A 1 197 ? 5.127 -15.471 -0.100 1.00 98.31 197 THR A N 1
ATOM 1533 C CA . THR A 1 197 ? 4.487 -14.877 1.082 1.00 98.31 197 THR A CA 1
ATOM 1534 C C . THR A 1 197 ? 4.770 -15.672 2.360 1.00 98.31 197 THR A C 1
ATOM 1536 O O . THR A 1 197 ? 5.026 -15.064 3.403 1.00 98.31 197 THR A O 1
ATOM 1539 N N . ASN A 1 198 ? 4.864 -17.003 2.272 1.00 98.25 198 ASN A N 1
ATOM 1540 C CA . ASN A 1 198 ? 5.325 -17.868 3.361 1.00 98.25 198 ASN A CA 1
ATOM 1541 C C . ASN A 1 198 ? 6.782 -17.579 3.747 1.00 98.25 198 ASN A C 1
ATOM 1543 O O . ASN A 1 198 ? 7.083 -17.423 4.931 1.00 98.25 198 ASN A O 1
ATOM 1547 N N . LYS A 1 199 ? 7.687 -17.436 2.766 1.00 98.19 199 LYS A N 1
ATOM 1548 C CA . LYS A 1 199 ? 9.103 -17.089 3.001 1.00 98.19 199 LYS A CA 1
ATOM 1549 C C . LYS A 1 199 ? 9.261 -15.811 3.833 1.00 98.19 199 LYS A C 1
ATOM 1551 O O . LYS A 1 199 ? 10.189 -15.718 4.636 1.00 98.19 199 LYS A O 1
ATOM 1556 N N . TYR A 1 200 ? 8.365 -14.841 3.654 1.00 98.06 200 TYR A N 1
ATOM 1557 C CA . TYR A 1 200 ? 8.394 -13.558 4.361 1.00 98.06 200 TYR A CA 1
ATOM 1558 C C . TYR A 1 200 ? 7.416 -13.461 5.538 1.00 98.06 200 TYR A C 1
ATOM 1560 O O . TYR A 1 200 ? 7.334 -12.394 6.140 1.00 98.06 200 TYR A O 1
ATOM 1568 N N . ASN A 1 201 ? 6.720 -14.537 5.921 1.00 96.44 201 ASN A N 1
ATOM 1569 C CA . ASN A 1 201 ? 5.714 -14.522 6.993 1.00 96.44 201 ASN A CA 1
ATOM 1570 C C . ASN A 1 201 ? 4.715 -13.359 6.831 1.00 96.44 201 ASN A C 1
ATOM 1572 O O . ASN A 1 201 ? 4.586 -12.513 7.721 1.00 96.44 201 ASN A O 1
ATOM 1576 N N . VAL A 1 202 ? 4.096 -13.257 5.653 1.00 98.12 202 VAL A N 1
ATOM 1577 C CA . VAL A 1 202 ? 3.024 -12.286 5.388 1.00 98.12 202 VAL A CA 1
ATOM 1578 C C . VAL A 1 202 ? 1.762 -12.717 6.140 1.00 98.12 202 VAL A C 1
ATOM 1580 O O . VAL A 1 202 ? 1.394 -13.887 6.105 1.00 98.12 202 VAL A O 1
ATOM 1583 N N . ASP A 1 203 ? 1.100 -11.779 6.819 1.00 97.88 203 ASP A N 1
ATOM 1584 C CA . ASP A 1 203 ? -0.033 -12.068 7.705 1.00 97.88 203 ASP A CA 1
ATOM 1585 C C . ASP A 1 203 ? -1.352 -12.265 6.940 1.00 97.88 203 ASP A C 1
ATOM 1587 O O . ASP A 1 203 ? -2.186 -13.072 7.346 1.00 97.88 203 ASP A O 1
ATOM 1591 N N . VAL A 1 204 ? -1.548 -11.543 5.831 1.00 97.94 204 VAL A N 1
ATOM 1592 C CA . VAL A 1 204 ? -2.728 -11.676 4.961 1.00 97.94 204 VAL A CA 1
ATOM 1593 C C . VAL A 1 204 ? -2.300 -11.676 3.501 1.00 97.94 204 VAL A C 1
ATOM 1595 O O . VAL A 1 204 ? -1.625 -10.755 3.043 1.00 97.94 204 VAL A O 1
ATOM 1598 N N . ILE A 1 205 ? -2.737 -12.681 2.747 1.00 97.44 205 ILE A N 1
ATOM 1599 C CA . ILE A 1 205 ? -2.493 -12.777 1.306 1.00 97.44 205 ILE A CA 1
ATOM 1600 C C . ILE A 1 205 ? -3.812 -12.716 0.545 1.00 97.44 205 ILE A C 1
ATOM 1602 O O . ILE A 1 205 ? -4.854 -13.125 1.056 1.00 97.44 205 ILE A O 1
ATOM 1606 N N . GLY A 1 206 ? -3.789 -12.210 -0.680 1.00 94.88 206 GLY A N 1
ATOM 1607 C CA . GLY A 1 206 ? -4.993 -12.176 -1.495 1.00 94.88 206 GLY A CA 1
ATOM 1608 C C . GLY A 1 206 ? -4.759 -11.719 -2.920 1.00 94.88 206 GLY A C 1
ATOM 1609 O O . GLY A 1 206 ? -3.632 -11.610 -3.399 1.00 94.88 206 GLY A O 1
ATOM 1610 N N . ILE A 1 207 ? -5.867 -11.442 -3.592 1.00 93.88 207 ILE A N 1
ATOM 1611 C CA . ILE A 1 207 ? -5.905 -11.005 -4.982 1.00 93.88 207 ILE A CA 1
ATOM 1612 C C . ILE A 1 207 ? -6.631 -9.662 -5.024 1.00 93.88 207 ILE A C 1
ATOM 1614 O O . ILE A 1 207 ? -7.621 -9.468 -4.314 1.00 93.88 207 ILE A O 1
ATOM 1618 N N . SER A 1 208 ? -6.151 -8.726 -5.839 1.00 89.81 208 SER A N 1
ATOM 1619 C CA . SER A 1 208 ? -6.807 -7.435 -6.049 1.00 89.81 208 SER A CA 1
ATOM 1620 C C . SER A 1 208 ? -6.687 -6.956 -7.497 1.00 89.81 208 SER A C 1
ATOM 1622 O O . SER A 1 208 ? -5.718 -7.247 -8.195 1.00 89.81 208 SER A O 1
ATOM 1624 N N . GLY A 1 209 ? -7.680 -6.188 -7.956 1.00 78.75 209 GLY A N 1
ATOM 1625 C CA . GLY A 1 209 ? -7.605 -5.467 -9.228 1.00 78.75 209 GLY A CA 1
ATOM 1626 C C . GLY A 1 209 ? -8.217 -6.191 -10.428 1.00 78.75 209 GLY A C 1
ATOM 1627 O O . GLY A 1 209 ? -9.436 -6.236 -10.542 1.00 78.75 209 GLY A O 1
ATOM 1628 N N . GLU A 1 210 ? -7.357 -6.628 -11.356 1.00 73.12 210 GLU A N 1
ATOM 1629 C CA . GLU A 1 210 ? -7.635 -6.844 -12.793 1.00 73.12 210 GLU A CA 1
ATOM 1630 C C . GLU A 1 210 ? -8.889 -7.658 -13.135 1.00 73.12 210 GLU A C 1
ATOM 1632 O O . GLU A 1 210 ? -9.555 -7.354 -14.125 1.00 73.12 210 GLU A O 1
ATOM 1637 N N . VAL A 1 211 ? -9.231 -8.660 -12.328 1.00 81.50 211 VAL A N 1
ATOM 1638 C CA . VAL A 1 211 ? -10.424 -9.488 -12.524 1.00 81.50 211 VAL A CA 1
ATOM 1639 C C . VAL A 1 211 ? -11.479 -9.192 -11.460 1.00 81.50 211 VAL A C 1
ATOM 1641 O O . VAL A 1 211 ? -11.189 -9.031 -10.275 1.00 81.50 211 VAL A O 1
ATOM 1644 N N . GLY A 1 212 ? -12.739 -9.123 -11.896 1.00 82.31 212 GLY A N 1
ATOM 1645 C CA . GLY A 1 212 ? -13.877 -8.994 -10.987 1.00 82.31 212 GLY A CA 1
ATOM 1646 C C . GLY A 1 212 ? -14.113 -10.268 -10.159 1.00 82.31 212 GLY A C 1
ATOM 1647 O O . GLY A 1 212 ? -13.513 -11.306 -10.437 1.00 82.31 212 GLY A O 1
ATOM 1648 N N . PRO A 1 213 ? -15.055 -10.242 -9.195 1.00 81.81 213 PRO A N 1
ATOM 1649 C CA . PRO A 1 213 ? -15.285 -11.354 -8.265 1.00 81.81 213 PRO A CA 1
ATOM 1650 C C . PRO A 1 213 ? -15.516 -12.711 -8.936 1.00 81.81 213 PRO A C 1
ATOM 1652 O O . PRO A 1 213 ? -15.079 -13.730 -8.418 1.00 81.81 213 PRO A O 1
ATOM 1655 N N . SER A 1 214 ? -16.171 -12.727 -10.102 1.00 81.81 214 SER A N 1
ATOM 1656 C CA . SER A 1 214 ? -16.405 -13.967 -10.848 1.00 81.81 214 SER A CA 1
ATOM 1657 C C . SER A 1 214 ? -15.122 -14.603 -11.371 1.00 81.81 214 SER A C 1
ATOM 1659 O O . SER A 1 214 ? -15.096 -15.818 -11.473 1.00 81.81 214 SER A O 1
ATOM 1661 N N . GLY A 1 215 ? -14.108 -13.812 -11.734 1.00 75.88 215 GLY A N 1
ATOM 1662 C CA . GLY A 1 215 ? -12.832 -14.336 -12.225 1.00 75.88 215 GLY A CA 1
ATOM 1663 C C . GLY A 1 215 ? -11.941 -14.824 -11.085 1.00 75.88 215 GLY A C 1
ATOM 1664 O O . GLY A 1 215 ? -11.269 -15.838 -11.227 1.00 75.88 215 GLY A O 1
ATOM 1665 N N . SER A 1 216 ? -11.989 -14.152 -9.931 1.00 75.06 216 SER A N 1
ATOM 1666 C CA . SER A 1 216 ? -11.174 -14.499 -8.758 1.00 75.06 216 SER A CA 1
ATOM 1667 C C . SER A 1 216 ? -11.641 -15.743 -7.995 1.00 75.06 216 SER A C 1
ATOM 1669 O O . SER A 1 216 ? -10.900 -16.237 -7.151 1.00 75.06 216 SER A O 1
ATOM 1671 N N . LEU A 1 217 ? -12.876 -16.205 -8.221 1.00 73.94 217 LEU A N 1
ATOM 1672 C CA . LEU A 1 217 ? -13.505 -17.319 -7.493 1.00 73.94 217 LEU A CA 1
ATOM 1673 C C . LEU A 1 217 ? -13.678 -18.588 -8.348 1.00 73.94 217 LEU A C 1
ATOM 1675 O O . LEU A 1 217 ? -14.394 -19.502 -7.934 1.00 73.94 217 LEU A O 1
ATOM 1679 N N . THR A 1 218 ? -13.073 -18.616 -9.537 1.00 60.53 218 THR A N 1
ATOM 1680 C CA . THR A 1 218 ? -13.115 -19.746 -10.483 1.00 60.53 218 THR A CA 1
ATOM 1681 C C . THR A 1 218 ? -11.996 -20.739 -10.218 1.00 60.53 218 THR A C 1
ATOM 1683 O O . THR A 1 218 ? -12.273 -21.953 -10.336 1.00 60.53 218 THR A O 1
#

Secondary structure (DSSP, 8-state):
----HHHHTTSSSPPPBP--HHHHHHHTT--TTS-STTHHHH-HHHHHHHHHHHHHTT-SEEE-S-TT-SHHHHHHTT-GGGHHHHHHHHHHHHHHHHGGGSEEEEEE---SSPBTTSSSB-HHHHHHHHHHHHHHHHHHT-SEEEEEEE--HHHHHHHHHHHHHH-TTS-EEEEE---TTSS-TT---HHHHHHHHHHTT-SEEEE-SSS-HHHHT-

Sequence (218 aa):
MKIDLKKFIQQDDPIVADGGLVTALYDKGYYINRSFEELSVTDPQAVREVSKSYKAAGASFLKTNTFNAVLPKLIKNGIPEQHENILRASCKLAKEVANDEVYVLGTIGPLGVVIEPLGPTSIDEARNYFQKNVNIFIEEGVDAILFTSFHDLRELETGLQAVKEIHSDIPVFAQIGIQESMKTSFGSTLEEFVDLTNKYNVDVIGISGEVGPSGSLT

Mean predicted aligned error: 3.32 Å

Nearest PDB structures (foldseek):
  1q85-assembly2_B  TM=9.684E-01  e=8.234E-16  Thermotoga maritima
  1q7q-assembly2_B  TM=9.610E-01  e=7.320E-16  Thermotoga maritima
  3bol-assembly1_A  TM=9.721E-01  e=3.383E-15  Thermotoga maritima
  3bof-assembly1_B  TM=9.756E-01  e=5.108E-15 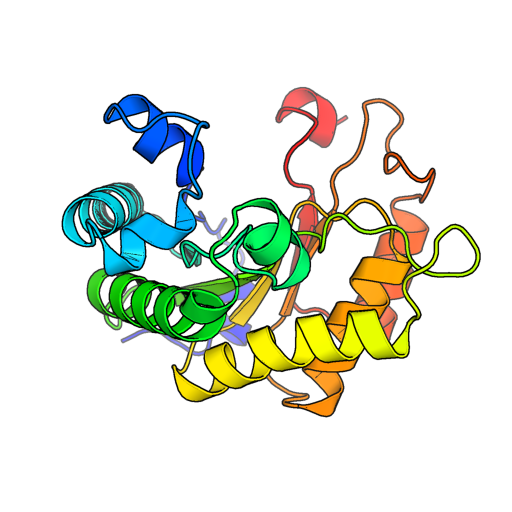 Thermotoga maritima
  8ssc-assembly1_A  TM=9.127E-01  e=1.636E-12  Thermus thermophilus HB8